Protein AF-A0A662DEI5-F1 (afdb_monomer_lite)

Radius of gyration: 28.73 Å; chains: 1; bounding box: 74×67×70 Å

pLDDT: mean 70.45, std 22.11, range [40.09, 97.81]

Sequence (200 aa):
MGDVCVSILKRTFDSSMEDMMVSKGFVMVAIVLVMAVIAAGCAASEERGGPGADGIPVVAGVCAEDTPDCEDTLVAGDGSVTDSDLPLAPADDGGDAPASSGFIVDGGLDISEAIAYEGTEVVAVRGFFVSEGTAARLCEALAESFPPQCGGVSVVVTNPEALSDVLLIEQGDTQWSEGYVTVLGTIVDGELTVASNVSG

Structure (mmCIF, N/CA/C/O backbone):
data_AF-A0A662DEI5-F1
#
_entry.id   AF-A0A662DEI5-F1
#
loop_
_atom_site.group_PDB
_atom_site.id
_atom_site.type_symbol
_atom_site.label_atom_id
_atom_site.label_alt_id
_atom_site.label_comp_id
_atom_site.label_asym_id
_atom_site.label_entity_id
_atom_site.label_seq_id
_atom_site.pdbx_PDB_ins_code
_atom_site.Cartn_x
_atom_site.Cartn_y
_atom_site.Cartn_z
_atom_site.occupancy
_atom_site.B_iso_or_equiv
_atom_site.auth_seq_id
_atom_site.auth_comp_id
_atom_site.auth_asym_id
_atom_site.auth_atom_id
_atom_site.pdbx_PDB_model_num
ATOM 1 N N . MET A 1 1 ? 37.934 -13.240 26.226 1.00 56.25 1 MET A N 1
ATOM 2 C CA . MET A 1 1 ? 36.553 -12.818 25.903 1.00 56.25 1 MET A CA 1
ATOM 3 C C . MET A 1 1 ? 36.123 -13.401 24.551 1.00 56.25 1 MET A C 1
ATOM 5 O O . MET A 1 1 ? 36.121 -12.675 23.572 1.00 56.25 1 MET A O 1
ATOM 9 N N . GLY A 1 2 ? 35.806 -14.699 24.471 1.00 51.38 2 GLY A N 1
ATOM 10 C CA . GLY A 1 2 ? 35.411 -15.351 23.203 1.00 51.38 2 GLY A CA 1
ATOM 11 C C . GLY A 1 2 ? 34.259 -16.358 23.316 1.00 51.38 2 GLY A C 1
ATOM 12 O O . GLY A 1 2 ? 33.589 -16.617 22.328 1.00 51.38 2 GLY A O 1
ATOM 13 N N . ASP A 1 3 ? 33.959 -16.858 24.518 1.00 48.75 3 ASP A N 1
ATOM 14 C CA . ASP A 1 3 ? 33.003 -17.964 24.703 1.00 48.75 3 ASP A CA 1
ATOM 15 C C . ASP A 1 3 ? 31.568 -17.556 25.075 1.00 48.75 3 ASP A C 1
ATOM 17 O O . ASP A 1 3 ? 30.667 -18.391 25.091 1.00 48.75 3 ASP A O 1
ATOM 21 N N . VAL A 1 4 ? 31.304 -16.275 25.350 1.00 51.84 4 VAL A N 1
ATOM 22 C CA . VAL A 1 4 ? 29.971 -15.842 25.816 1.00 51.84 4 VAL A CA 1
ATOM 23 C C . VAL A 1 4 ? 28.998 -15.578 24.652 1.00 51.84 4 VAL A C 1
ATOM 25 O O . VAL A 1 4 ? 27.801 -15.815 24.799 1.00 51.84 4 VAL A O 1
ATOM 28 N N . CYS A 1 5 ? 29.482 -15.192 23.462 1.00 47.22 5 CYS A N 1
ATOM 29 C CA . CYS A 1 5 ? 28.609 -14.904 22.309 1.00 47.22 5 CYS A CA 1
ATOM 30 C C . CYS A 1 5 ? 27.976 -16.152 21.670 1.00 47.22 5 CYS A C 1
ATOM 32 O O . CYS A 1 5 ? 26.866 -16.075 21.152 1.00 47.22 5 CYS A O 1
ATOM 34 N N . VAL A 1 6 ? 28.634 -17.315 21.720 1.00 48.66 6 VAL A N 1
ATOM 35 C CA . VAL A 1 6 ? 28.147 -18.526 21.028 1.00 48.66 6 VAL A CA 1
ATOM 36 C C . VAL A 1 6 ? 26.994 -19.205 21.784 1.00 48.66 6 VAL A C 1
ATOM 38 O O . VAL A 1 6 ? 26.128 -19.825 21.168 1.00 48.66 6 VAL A O 1
ATOM 41 N N . SER A 1 7 ? 26.916 -19.044 23.110 1.00 45.53 7 SER A N 1
ATOM 42 C CA . SER A 1 7 ? 25.862 -19.683 23.918 1.00 45.53 7 SER A CA 1
ATOM 43 C C . SER A 1 7 ? 24.502 -18.979 23.848 1.00 45.53 7 SER A C 1
ATOM 45 O O . SER A 1 7 ? 23.478 -19.637 24.024 1.00 45.53 7 SER A O 1
ATOM 47 N N . ILE A 1 8 ? 24.463 -17.671 23.572 1.00 48.66 8 ILE A N 1
ATOM 48 C CA . ILE A 1 8 ? 23.195 -16.929 23.451 1.00 48.66 8 ILE A CA 1
ATOM 49 C C . ILE A 1 8 ? 22.544 -17.212 22.092 1.00 48.66 8 ILE A C 1
ATOM 51 O O . ILE A 1 8 ? 21.349 -17.483 22.040 1.00 48.66 8 ILE A O 1
ATOM 55 N N . LEU A 1 9 ? 23.332 -17.278 21.013 1.00 47.72 9 LEU A N 1
ATOM 56 C CA . LEU A 1 9 ? 22.799 -17.525 19.669 1.00 47.72 9 LEU A CA 1
ATOM 57 C C . LEU A 1 9 ? 22.189 -18.931 19.509 1.00 47.72 9 LEU A C 1
ATOM 59 O O . LEU A 1 9 ? 21.245 -19.117 18.747 1.00 47.72 9 LEU A O 1
ATOM 63 N N . LYS A 1 10 ? 22.702 -19.927 20.245 1.00 44.47 10 LYS A N 1
ATOM 64 C CA . LYS A 1 10 ? 22.225 -21.315 20.145 1.00 44.47 10 LYS A CA 1
ATOM 65 C C . LYS A 1 10 ? 20.934 -21.578 20.929 1.00 44.47 10 LYS A C 1
ATOM 67 O O . LYS A 1 10 ? 20.189 -22.474 20.554 1.00 44.47 10 LYS A O 1
ATOM 72 N N . ARG A 1 11 ? 20.635 -20.794 21.975 1.00 47.41 11 ARG A N 1
ATOM 73 C CA . ARG A 1 11 ? 19.375 -20.931 22.734 1.00 47.41 11 ARG A CA 1
ATOM 74 C C . ARG A 1 11 ? 18.168 -20.335 22.014 1.00 47.41 11 ARG A C 1
ATOM 76 O O . ARG A 1 11 ? 17.069 -20.839 22.197 1.00 47.41 11 ARG A O 1
ATOM 83 N N . THR A 1 12 ? 18.356 -19.315 21.181 1.00 46.72 12 THR A N 1
ATOM 84 C CA . THR A 1 12 ? 17.237 -18.686 20.460 1.00 46.72 12 THR A CA 1
ATOM 85 C C . THR A 1 12 ? 16.747 -19.535 19.284 1.00 46.72 12 THR A C 1
ATOM 87 O O . THR A 1 12 ? 15.568 -19.495 18.955 1.00 46.72 12 THR A O 1
ATOM 90 N N . PHE A 1 13 ? 17.618 -20.345 18.672 1.00 49.72 13 PHE A N 1
ATOM 91 C CA . PHE A 1 13 ? 17.238 -21.149 17.504 1.00 49.72 13 PHE A CA 1
ATOM 92 C C . PHE A 1 13 ? 16.467 -22.431 17.858 1.00 49.72 13 PHE A C 1
A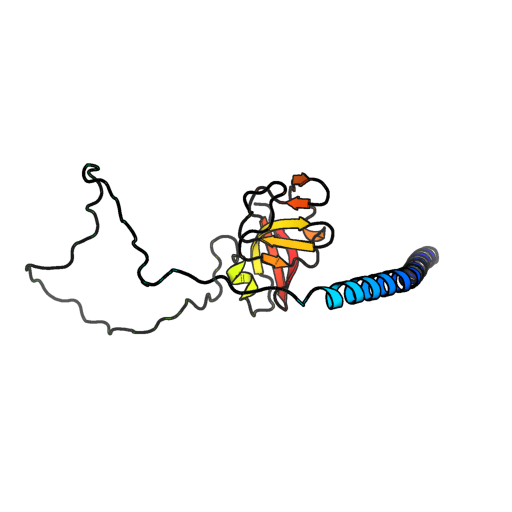TOM 94 O O . PHE A 1 13 ? 15.642 -22.881 17.071 1.00 49.72 13 PHE A O 1
ATOM 101 N N . ASP A 1 14 ? 16.698 -22.997 19.045 1.00 45.41 14 ASP A N 1
ATOM 102 C CA . ASP A 1 14 ? 16.047 -24.244 19.473 1.00 45.41 14 ASP A CA 1
ATOM 103 C C . ASP A 1 14 ? 14.596 -24.000 19.935 1.00 45.41 14 ASP A C 1
ATOM 105 O O . ASP A 1 14 ? 13.693 -24.762 19.608 1.00 45.41 14 ASP A O 1
ATOM 109 N N . SER A 1 15 ? 14.334 -22.855 20.580 1.00 48.59 15 SER A N 1
ATOM 110 C CA . SER A 1 15 ? 13.001 -22.533 21.112 1.00 48.59 15 SER A CA 1
ATOM 111 C C . SER A 1 15 ? 11.961 -22.179 20.035 1.00 48.59 15 SER A C 1
ATOM 113 O O . SER A 1 15 ? 10.771 -22.203 20.324 1.00 48.59 15 SER A O 1
ATOM 115 N N . SER A 1 16 ? 12.372 -21.851 18.802 1.00 49.44 16 SER A N 1
ATOM 116 C CA . SER A 1 16 ? 11.450 -21.423 17.732 1.00 49.44 16 SER A CA 1
ATOM 117 C C . SER A 1 16 ? 10.919 -22.572 16.865 1.00 49.44 16 SER A C 1
ATOM 119 O O . SER A 1 16 ? 10.006 -22.352 16.067 1.00 49.44 16 SER A O 1
ATOM 121 N N . MET A 1 17 ? 11.481 -23.782 16.972 1.00 47.84 17 MET A N 1
ATOM 122 C CA . MET A 1 17 ? 11.080 -24.908 16.119 1.00 47.84 17 MET A CA 1
ATOM 123 C C . MET A 1 17 ? 10.043 -25.825 16.791 1.00 47.84 17 MET A C 1
ATOM 125 O O . MET A 1 17 ? 9.247 -26.450 16.089 1.00 47.84 17 MET A O 1
ATOM 129 N N . GLU A 1 18 ? 9.981 -25.857 18.126 1.00 47.22 18 GLU A N 1
ATOM 130 C CA . GLU A 1 18 ? 9.032 -26.705 18.866 1.00 47.22 18 GLU A CA 1
ATOM 131 C C . GLU A 1 18 ? 7.590 -26.153 18.863 1.00 47.22 18 GLU A C 1
ATOM 133 O O . GLU A 1 18 ? 6.640 -26.928 18.731 1.00 47.22 18 GLU A O 1
ATOM 138 N N . ASP A 1 19 ? 7.394 -24.828 18.854 1.00 44.72 19 ASP A N 1
ATOM 139 C CA . ASP A 1 19 ? 6.055 -24.214 18.732 1.00 44.72 19 ASP A CA 1
ATOM 140 C C . ASP A 1 19 ? 5.425 -24.399 17.335 1.00 44.72 19 ASP A C 1
ATOM 142 O O . ASP A 1 19 ? 4.203 -24.372 17.157 1.00 44.72 19 ASP A O 1
ATOM 146 N N . MET A 1 20 ? 6.246 -24.680 16.319 1.00 45.44 20 MET A N 1
ATOM 147 C CA . MET A 1 20 ? 5.783 -24.819 14.937 1.00 45.44 20 MET A CA 1
ATOM 148 C C . MET A 1 20 ? 5.186 -26.204 14.624 1.00 45.44 20 MET A C 1
ATOM 150 O O . MET A 1 20 ? 4.563 -26.384 13.572 1.00 45.44 20 MET A O 1
ATOM 154 N N . MET A 1 21 ? 5.335 -27.185 15.523 1.00 49.00 21 MET A N 1
ATOM 155 C CA . MET A 1 21 ? 4.786 -28.538 15.339 1.00 49.00 21 MET A CA 1
ATOM 156 C C . MET A 1 21 ? 3.452 -28.773 16.060 1.00 49.00 21 MET A C 1
ATOM 158 O O . MET A 1 21 ? 2.673 -29.611 15.606 1.00 49.00 21 MET A O 1
ATOM 162 N N . VAL A 1 22 ? 3.124 -28.011 17.109 1.00 47.72 22 VAL A N 1
ATOM 163 C CA . VAL A 1 22 ? 1.838 -28.151 17.828 1.00 47.72 22 VAL A CA 1
ATOM 164 C C . VAL A 1 22 ? 0.692 -27.426 17.103 1.00 47.72 22 VAL A C 1
ATOM 166 O O . VAL A 1 22 ? -0.438 -27.915 17.089 1.00 47.72 22 VAL A O 1
ATOM 169 N N . SER A 1 23 ? 0.977 -26.319 16.409 1.00 44.66 23 SER A N 1
ATOM 170 C CA . SER A 1 23 ? -0.047 -25.500 15.731 1.00 44.66 23 SER A CA 1
ATOM 171 C C . SER A 1 23 ? -0.586 -26.118 14.423 1.00 44.66 23 SER A C 1
ATOM 173 O O . SER A 1 23 ? -1.772 -26.005 14.104 1.00 44.66 23 SER A O 1
ATOM 175 N N . LYS A 1 24 ? 0.239 -26.881 13.687 1.00 49.34 24 LYS A N 1
ATOM 176 C CA . LYS A 1 24 ? -0.159 -27.492 12.399 1.00 49.34 24 LYS A CA 1
ATOM 177 C C . LYS A 1 24 ? -1.235 -28.576 12.525 1.00 49.34 24 LYS A C 1
ATOM 179 O O . LYS A 1 24 ? -2.035 -28.735 11.606 1.00 49.34 24 LYS A O 1
ATOM 184 N N . GLY A 1 25 ? -1.297 -29.290 13.651 1.00 45.16 25 GLY A N 1
ATOM 185 C CA . GLY A 1 25 ? -2.316 -30.322 13.876 1.00 45.16 25 GLY A CA 1
ATOM 186 C C . GLY A 1 25 ? -3.717 -29.746 14.097 1.00 45.16 25 GLY A C 1
ATOM 187 O O . GLY A 1 25 ? -4.699 -30.304 13.614 1.00 45.16 25 GLY A O 1
ATOM 188 N N . PHE A 1 26 ? -3.815 -28.602 14.777 1.00 51.69 26 PHE A N 1
ATOM 189 C CA . PHE A 1 26 ? -5.102 -27.995 15.120 1.00 51.69 26 PHE A CA 1
ATOM 190 C C . PHE A 1 26 ? -5.704 -27.212 13.943 1.00 51.69 26 PHE A C 1
ATOM 192 O O . PHE A 1 26 ? -6.901 -27.318 13.672 1.00 51.69 26 PHE A O 1
ATOM 199 N N . VAL A 1 27 ? -4.861 -26.508 13.176 1.00 53.94 27 VAL A N 1
ATOM 200 C CA . VAL A 1 27 ? -5.281 -25.763 11.975 1.00 53.94 27 VAL A CA 1
ATOM 201 C C . VAL A 1 27 ? -5.796 -26.707 10.883 1.00 53.94 27 VAL A C 1
ATOM 203 O O . VAL A 1 27 ? -6.822 -26.431 10.262 1.00 53.94 27 VAL A O 1
ATOM 206 N N . MET A 1 28 ? -5.158 -27.867 10.684 1.00 54.62 28 MET A N 1
ATOM 207 C CA . MET A 1 28 ? -5.592 -28.813 9.650 1.00 54.62 28 MET A CA 1
ATOM 208 C C . MET A 1 28 ? -6.948 -29.465 9.980 1.00 54.62 28 MET A C 1
ATOM 210 O O . MET A 1 28 ? -7.761 -29.671 9.081 1.00 54.62 28 MET A O 1
ATOM 214 N N . VAL A 1 29 ? -7.238 -29.725 11.263 1.00 57.09 29 VAL A N 1
ATOM 215 C CA . VAL A 1 29 ? -8.539 -30.264 11.706 1.00 57.09 29 VAL A CA 1
ATOM 216 C C . VAL A 1 29 ? -9.661 -29.231 11.544 1.00 57.09 29 VAL A C 1
ATOM 218 O O . VAL A 1 29 ? -10.753 -29.585 11.097 1.00 57.09 29 VAL A O 1
ATOM 221 N N . ALA A 1 30 ? -9.395 -27.954 11.837 1.00 57.34 30 ALA A N 1
ATOM 222 C CA . ALA A 1 30 ? -10.373 -26.879 11.662 1.00 57.34 30 ALA A CA 1
ATOM 223 C C . ALA A 1 30 ? -10.736 -26.654 10.180 1.00 57.34 30 ALA A C 1
ATOM 225 O O . ALA A 1 30 ? -11.915 -26.529 9.849 1.00 57.34 30 ALA A O 1
ATOM 226 N N . ILE A 1 31 ? -9.750 -26.684 9.276 1.00 58.84 31 ILE A N 1
ATOM 227 C CA . ILE A 1 31 ? -9.972 -26.499 7.830 1.00 58.84 31 ILE A CA 1
ATOM 228 C C . ILE A 1 31 ? -10.829 -27.630 7.238 1.00 58.84 31 ILE A C 1
ATOM 230 O O . ILE A 1 31 ? -11.742 -27.366 6.452 1.00 58.84 31 ILE A O 1
ATOM 234 N N . VAL A 1 32 ? -10.593 -28.886 7.639 1.00 59.06 32 VAL A N 1
ATOM 235 C CA . VAL A 1 32 ? -11.396 -30.034 7.173 1.00 59.06 32 VAL A CA 1
ATOM 236 C C . VAL A 1 32 ? -12.849 -29.935 7.658 1.00 59.06 32 VAL A C 1
ATOM 238 O O . VAL A 1 32 ? -13.768 -30.257 6.905 1.00 59.06 32 VAL A O 1
ATOM 241 N N . LEU A 1 33 ? -13.078 -29.433 8.877 1.00 56.97 33 LEU A N 1
ATOM 242 C CA . LEU A 1 33 ? -14.426 -29.207 9.410 1.00 56.97 33 LEU A CA 1
ATOM 243 C C . LEU A 1 33 ? -15.176 -28.090 8.671 1.00 56.97 33 LEU A C 1
ATOM 245 O O . LEU A 1 33 ? -16.354 -28.261 8.368 1.00 56.97 33 LEU A O 1
ATOM 249 N N . VAL A 1 34 ? -14.508 -26.986 8.325 1.00 56.69 34 VAL A N 1
ATOM 250 C CA . VAL A 1 34 ? -15.126 -25.881 7.567 1.00 56.69 34 VAL A CA 1
ATOM 251 C C . VAL A 1 34 ? -15.499 -26.321 6.147 1.00 56.69 34 VAL A C 1
ATOM 253 O O . VAL A 1 34 ? -16.614 -26.060 5.696 1.00 56.69 34 VAL A O 1
ATOM 256 N N . MET A 1 35 ? -14.625 -27.063 5.460 1.00 57.16 35 MET A N 1
ATOM 257 C CA . MET A 1 35 ? -14.910 -27.572 4.110 1.00 57.16 35 MET A CA 1
ATOM 258 C C . MET A 1 35 ? -16.084 -28.566 4.077 1.00 57.16 35 MET A C 1
ATOM 260 O O . MET A 1 35 ? -16.864 -28.559 3.125 1.00 57.16 35 MET A O 1
ATOM 264 N N . ALA A 1 36 ? -16.270 -29.379 5.123 1.00 56.25 36 ALA A N 1
ATOM 265 C CA . ALA A 1 36 ? -17.407 -30.298 5.213 1.00 56.25 36 ALA A CA 1
ATOM 266 C C . ALA A 1 36 ? -18.763 -29.579 5.380 1.00 56.25 36 ALA A C 1
ATOM 268 O O . ALA A 1 36 ? -19.789 -30.112 4.962 1.00 56.25 36 ALA A O 1
ATOM 269 N N . VAL A 1 37 ? -18.781 -28.366 5.947 1.00 56.19 37 VAL A N 1
ATOM 270 C CA . VAL A 1 37 ? -20.011 -27.570 6.129 1.00 56.19 37 VAL A CA 1
ATOM 271 C C . VAL A 1 37 ? -20.450 -26.891 4.824 1.00 56.19 37 VAL A C 1
ATOM 273 O O . VAL A 1 37 ? -21.647 -26.783 4.565 1.00 56.19 37 VAL A O 1
ATOM 276 N N . ILE A 1 38 ? -19.512 -26.493 3.960 1.00 55.88 38 ILE A N 1
ATOM 277 C CA . ILE A 1 38 ? -19.820 -25.752 2.721 1.00 55.88 38 ILE A CA 1
ATOM 278 C C . ILE A 1 38 ? -20.490 -26.651 1.664 1.00 55.88 38 ILE A C 1
ATOM 280 O O . ILE A 1 38 ? -21.373 -26.202 0.934 1.00 55.88 38 ILE A O 1
ATOM 284 N N . ALA A 1 39 ? -20.159 -27.945 1.617 1.00 50.94 39 ALA A N 1
ATOM 285 C CA . ALA A 1 39 ? -20.719 -28.870 0.624 1.00 50.94 39 ALA A CA 1
ATOM 286 C C . ALA A 1 39 ? -22.217 -29.201 0.822 1.00 50.94 39 ALA A C 1
ATOM 288 O O . ALA A 1 39 ? -22.834 -29.777 -0.073 1.00 50.94 39 ALA A O 1
ATOM 289 N N . ALA A 1 40 ? -22.822 -28.830 1.956 1.00 51.78 40 ALA A N 1
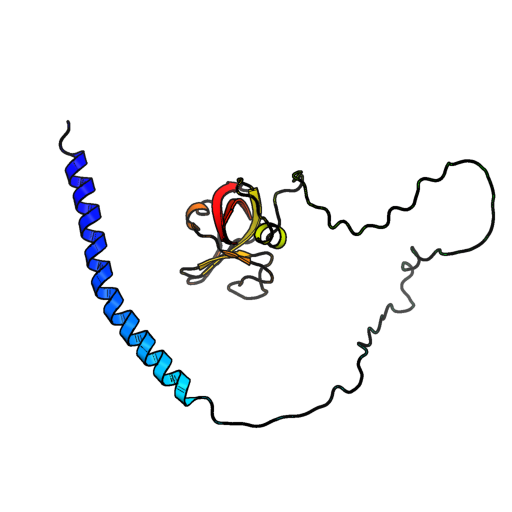ATOM 290 C CA . ALA A 1 40 ? -24.243 -29.065 2.235 1.00 51.78 40 ALA A CA 1
ATOM 291 C C . ALA A 1 40 ? -25.168 -27.891 1.835 1.00 51.78 40 ALA A C 1
ATOM 293 O O . ALA A 1 40 ? -26.384 -28.010 1.973 1.00 51.78 40 ALA A O 1
ATOM 294 N N . GLY A 1 41 ? -24.621 -26.763 1.357 1.00 47.88 41 GLY A N 1
ATOM 295 C CA . GLY A 1 41 ? -25.369 -25.508 1.185 1.00 47.88 41 GLY A CA 1
ATOM 296 C C . GLY A 1 41 ? -25.957 -25.216 -0.202 1.00 47.88 41 GLY A C 1
ATOM 297 O O . GLY A 1 41 ? -26.776 -24.310 -0.319 1.00 47.88 41 GLY A O 1
ATOM 298 N N . CYS A 1 42 ? -25.590 -25.950 -1.257 1.00 49.50 42 CYS A N 1
ATOM 299 C CA . CYS A 1 42 ? -26.008 -25.622 -2.629 1.00 49.50 42 CYS A CA 1
ATOM 300 C C . CYS A 1 42 ? -27.090 -26.574 -3.160 1.00 49.50 42 CYS A C 1
ATOM 302 O O . CYS A 1 42 ? -26.824 -27.399 -4.031 1.00 49.50 42 CYS A O 1
ATOM 304 N N . ALA A 1 43 ? -28.316 -26.455 -2.648 1.00 49.78 43 ALA A N 1
ATOM 305 C CA . ALA A 1 43 ? -29.513 -27.014 -3.285 1.00 49.78 43 ALA A CA 1
ATOM 306 C C . ALA A 1 43 ? -30.790 -26.256 -2.860 1.00 49.78 43 ALA A C 1
ATOM 308 O O . ALA A 1 43 ? -31.565 -26.777 -2.065 1.00 49.78 43 ALA A O 1
ATOM 309 N N . ALA A 1 44 ? -30.961 -25.019 -3.351 1.00 42.72 44 ALA A N 1
ATOM 310 C CA . ALA A 1 44 ? -32.196 -24.197 -3.444 1.00 42.72 44 ALA A CA 1
ATOM 311 C C . ALA A 1 44 ? -31.757 -22.717 -3.567 1.00 42.72 44 ALA A C 1
ATOM 313 O O . ALA A 1 44 ? -30.824 -22.326 -2.880 1.00 42.72 44 ALA A O 1
ATOM 314 N N . SER A 1 45 ? -32.311 -21.805 -4.364 1.00 40.09 45 SER A N 1
ATOM 315 C CA . SER A 1 45 ? -33.566 -21.761 -5.110 1.00 40.09 45 SER A CA 1
ATOM 316 C C . SER A 1 45 ? -33.507 -20.668 -6.186 1.00 40.09 45 SER A C 1
ATOM 318 O O . SER A 1 45 ? -32.784 -19.682 -6.054 1.00 40.09 45 SER A O 1
ATOM 320 N N . GLU A 1 46 ? -34.329 -20.905 -7.205 1.00 50.28 46 GLU A N 1
ATOM 321 C CA . GLU A 1 46 ? -35.005 -20.032 -8.174 1.00 50.28 46 GLU A CA 1
ATOM 322 C C . GLU A 1 46 ? -34.622 -18.546 -8.369 1.00 50.28 46 GLU A C 1
ATOM 324 O O . GLU A 1 46 ? -34.764 -17.687 -7.502 1.00 50.28 46 GLU A O 1
ATOM 329 N N . GLU A 1 47 ? -34.304 -18.259 -9.636 1.00 49.62 47 GLU A N 1
ATOM 330 C CA . GLU A 1 47 ? -34.941 -17.276 -10.530 1.00 49.62 47 GLU A CA 1
ATOM 331 C C . GLU A 1 47 ? -35.773 -16.127 -9.920 1.00 49.62 47 GLU A C 1
ATOM 333 O O . GLU A 1 47 ? -36.889 -16.310 -9.427 1.00 49.62 47 GLU A O 1
ATOM 338 N N . ARG A 1 48 ? -35.323 -14.886 -10.158 1.00 42.69 48 ARG A N 1
ATOM 339 C CA . ARG A 1 48 ? -36.210 -13.716 -10.200 1.00 42.69 48 ARG A CA 1
ATOM 340 C C . ARG A 1 48 ? -35.841 -12.809 -11.370 1.00 42.69 48 ARG A C 1
ATOM 342 O O . ARG A 1 48 ? -34.773 -12.207 -11.397 1.00 42.69 48 ARG A O 1
ATOM 349 N N . GLY A 1 49 ? -36.740 -12.754 -12.348 1.00 44.50 49 GLY A N 1
ATOM 350 C CA . GLY A 1 49 ? -36.622 -11.914 -13.531 1.00 44.50 49 GLY A CA 1
ATOM 351 C C . GLY A 1 49 ? -37.114 -10.474 -13.332 1.00 44.50 49 GLY A C 1
ATOM 352 O O . GLY A 1 49 ? -38.131 -10.248 -12.680 1.00 44.50 49 GLY A O 1
ATOM 353 N N . GLY A 1 50 ? -36.402 -9.562 -14.008 1.00 42.16 50 GLY A N 1
ATOM 354 C CA . GLY A 1 50 ? -36.883 -8.355 -14.709 1.00 42.16 50 GLY A CA 1
ATOM 355 C C . GLY A 1 50 ? -37.122 -7.066 -13.899 1.00 42.16 50 GLY A C 1
ATOM 356 O O . GLY A 1 50 ? -37.308 -7.146 -12.687 1.00 42.16 50 GLY A O 1
ATOM 357 N N . PRO A 1 51 ? -37.215 -5.875 -14.548 1.00 47.41 51 PRO A N 1
ATOM 358 C CA . PRO A 1 51 ? -36.955 -5.527 -15.956 1.00 47.41 51 PRO A CA 1
ATOM 359 C C . PRO A 1 51 ? -35.874 -4.425 -16.132 1.00 47.41 51 PRO A C 1
ATOM 361 O O . PRO A 1 51 ? -35.715 -3.546 -15.293 1.00 47.41 51 PRO A O 1
ATOM 364 N N . GLY A 1 52 ? -35.168 -4.433 -17.264 1.00 46.00 52 GLY A N 1
ATOM 365 C CA . GLY A 1 52 ? -34.200 -3.395 -17.657 1.00 46.00 52 GLY A CA 1
ATOM 366 C C . GLY A 1 52 ? -34.007 -3.399 -19.169 1.00 46.00 52 GLY A C 1
ATOM 367 O O . GLY A 1 52 ? -32.924 -3.678 -19.664 1.00 46.00 52 GLY A O 1
ATOM 368 N N . ALA A 1 53 ? -35.134 -3.235 -19.860 1.00 50.88 53 ALA A N 1
ATOM 369 C CA . ALA A 1 53 ? -35.350 -3.304 -21.302 1.00 50.88 53 ALA A CA 1
ATOM 370 C C . ALA A 1 53 ? -34.595 -2.310 -22.189 1.00 50.88 53 ALA A C 1
ATOM 372 O O . ALA A 1 53 ? -34.602 -2.523 -23.389 1.00 50.88 53 ALA A O 1
ATOM 373 N N . ASP A 1 54 ? -34.018 -1.213 -21.687 1.00 53.88 54 ASP A N 1
ATOM 374 C CA . ASP A 1 54 ? -33.715 -0.072 -22.563 1.00 53.88 54 ASP A CA 1
ATOM 375 C C . ASP A 1 54 ? -32.325 0.505 -22.234 1.00 53.88 54 ASP A C 1
ATOM 377 O O . ASP A 1 54 ? -32.139 1.244 -21.270 1.00 53.88 54 ASP A O 1
ATOM 381 N N . GLY A 1 55 ? -31.318 0.124 -23.023 1.00 54.72 55 GLY A N 1
ATOM 382 C CA . GLY A 1 55 ? -29.913 0.497 -22.842 1.00 54.72 55 GLY A CA 1
ATOM 383 C C . GLY A 1 55 ? -29.582 1.956 -23.170 1.00 54.72 55 GLY A C 1
ATOM 384 O O . GLY A 1 55 ? -28.878 2.208 -24.143 1.00 54.72 55 GLY A O 1
ATOM 385 N N . ILE A 1 56 ? -30.026 2.906 -22.344 1.00 49.19 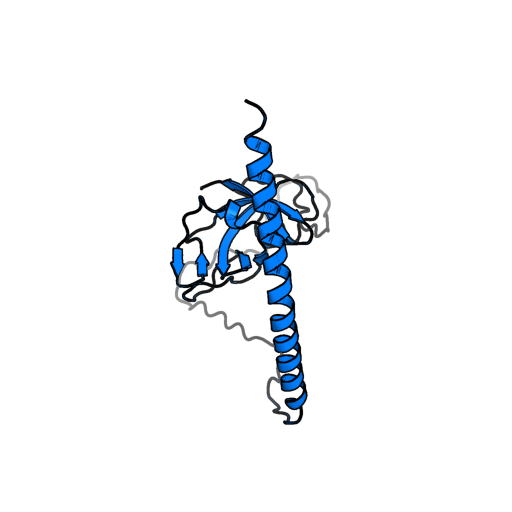56 ILE A N 1
ATOM 386 C CA . ILE A 1 56 ? -29.516 4.286 -22.317 1.00 49.19 56 ILE A CA 1
ATOM 387 C C . ILE A 1 56 ? -29.504 4.772 -20.855 1.00 49.19 56 ILE A C 1
ATOM 389 O O . ILE A 1 56 ? -30.578 4.932 -20.271 1.00 49.19 56 ILE A O 1
ATOM 393 N N . PRO A 1 57 ? -28.346 5.063 -20.234 1.00 50.75 57 PRO A N 1
ATOM 394 C CA . PRO A 1 57 ? -28.344 5.901 -19.044 1.00 50.75 57 PRO A CA 1
ATOM 395 C C . PRO A 1 57 ? -28.789 7.315 -19.444 1.00 50.75 57 PRO A C 1
ATOM 397 O O . PRO A 1 57 ? -28.118 8.003 -20.212 1.00 50.75 57 PRO A O 1
ATOM 400 N N . VAL A 1 58 ? -29.938 7.754 -18.928 1.00 49.25 58 VAL A N 1
ATOM 401 C CA . VAL A 1 58 ? -30.367 9.155 -18.999 1.00 49.25 58 VAL A CA 1
ATOM 402 C C . VAL A 1 58 ? -29.473 9.952 -18.052 1.00 49.25 58 VAL A C 1
ATOM 404 O O . VAL A 1 58 ? -29.765 10.092 -16.866 1.00 49.25 58 VAL A O 1
ATOM 407 N N . VAL A 1 59 ? -28.363 10.471 -18.572 1.00 51.75 59 VAL A N 1
ATOM 408 C CA . VAL A 1 59 ? -27.666 11.604 -17.958 1.00 51.75 59 VAL A CA 1
ATOM 409 C C . VAL A 1 59 ? -28.546 12.827 -18.188 1.00 51.75 59 VAL A C 1
ATOM 411 O O . VAL A 1 59 ? -28.469 13.501 -19.212 1.00 51.75 59 VAL A O 1
ATOM 414 N N . ALA A 1 60 ? -29.444 13.083 -17.239 1.00 46.88 60 ALA A N 1
ATOM 415 C CA . ALA A 1 60 ? -30.058 14.389 -17.096 1.00 46.88 60 ALA A CA 1
ATOM 416 C C . ALA A 1 60 ? -28.960 15.353 -16.628 1.00 46.88 60 ALA A C 1
ATOM 418 O O . ALA A 1 60 ? -28.704 15.502 -15.435 1.00 46.88 60 ALA A O 1
ATOM 419 N N . GLY A 1 61 ? -28.273 15.962 -17.595 1.00 51.12 61 GLY A N 1
ATOM 420 C CA . GLY A 1 61 ? -27.556 17.207 -17.385 1.00 51.12 61 GLY A CA 1
ATOM 421 C C . GLY A 1 61 ? -28.578 18.274 -17.018 1.00 51.12 61 GLY A C 1
ATOM 422 O O . GLY A 1 61 ? -29.385 18.678 -17.852 1.00 51.12 61 GLY A O 1
ATOM 423 N N . VAL A 1 62 ? -28.570 18.679 -15.751 1.00 46.12 62 VAL A N 1
ATOM 424 C CA . VAL A 1 62 ? -29.381 19.779 -15.231 1.00 46.12 62 VAL A CA 1
ATOM 425 C C . VAL A 1 62 ? -28.418 20.850 -14.733 1.00 46.12 62 VAL A C 1
ATOM 427 O O . VAL A 1 62 ? -28.146 20.960 -13.542 1.00 46.12 62 VAL A O 1
ATOM 430 N N . CYS A 1 63 ? -27.869 21.627 -15.663 1.00 50.28 63 CYS A N 1
ATOM 431 C CA . CYS A 1 63 ? -27.481 22.994 -15.340 1.00 50.28 63 CYS A CA 1
ATOM 432 C C . CYS A 1 63 ? -28.764 23.822 -15.443 1.00 50.28 63 CYS A C 1
ATOM 434 O O . CYS A 1 63 ? -29.393 23.862 -16.498 1.00 50.28 63 CYS A O 1
ATOM 436 N N . ALA A 1 64 ? -29.198 24.394 -14.322 1.00 50.44 64 ALA A N 1
ATOM 437 C CA . ALA A 1 64 ? -30.348 25.284 -14.278 1.00 50.44 64 ALA A CA 1
ATOM 438 C C . ALA A 1 64 ? -30.032 26.593 -15.023 1.00 50.44 64 ALA A C 1
ATOM 440 O O . ALA A 1 64 ? -28.930 27.125 -14.917 1.00 50.44 64 ALA A O 1
ATOM 441 N N . GLU A 1 65 ? -31.015 27.111 -15.753 1.00 53.19 65 GLU A N 1
ATOM 442 C CA . GLU A 1 65 ? -30.898 28.169 -16.771 1.00 53.19 65 GLU A CA 1
ATOM 443 C C . GLU A 1 65 ? -30.601 29.595 -16.230 1.00 53.19 65 GLU A C 1
ATOM 445 O O . GLU A 1 65 ? -30.677 30.557 -16.986 1.00 53.19 65 GLU A O 1
ATOM 450 N N . ASP A 1 66 ? -30.222 29.756 -14.953 1.00 52.00 66 ASP A N 1
ATOM 451 C CA . ASP A 1 66 ? -30.057 31.067 -14.284 1.00 52.00 66 ASP A CA 1
ATOM 452 C C . ASP A 1 66 ? -28.693 31.275 -13.578 1.00 52.00 66 ASP A C 1
ATOM 454 O O . ASP A 1 66 ? -28.550 32.152 -12.723 1.00 52.00 66 ASP A O 1
ATOM 458 N N . THR A 1 67 ? -27.651 30.513 -13.928 1.00 44.66 67 THR A N 1
ATOM 459 C CA . THR A 1 67 ? -26.268 30.815 -13.499 1.00 44.66 67 THR A CA 1
ATOM 460 C C . THR A 1 67 ? -25.443 31.383 -14.658 1.00 44.66 67 THR A C 1
ATOM 462 O O . THR A 1 67 ? -25.073 30.628 -15.557 1.00 44.66 67 THR A O 1
ATOM 465 N N . PRO A 1 68 ? -25.127 32.691 -14.664 1.00 53.41 68 PRO A N 1
ATOM 466 C CA . PRO A 1 68 ? -24.269 33.297 -15.674 1.00 53.41 68 PRO A CA 1
ATOM 467 C C . PRO A 1 68 ? -22.801 32.998 -15.353 1.00 53.41 68 PRO A C 1
ATOM 469 O O . PRO A 1 68 ? -22.182 33.787 -14.660 1.00 53.41 68 PRO A O 1
ATOM 472 N N . ASP A 1 69 ? -22.294 31.840 -15.792 1.00 56.06 69 ASP A N 1
ATOM 473 C CA . ASP A 1 69 ? -20.855 31.529 -15.976 1.00 56.06 69 ASP A CA 1
ATOM 474 C C . ASP A 1 69 ? -20.666 30.098 -16.541 1.00 56.06 69 ASP A C 1
ATOM 476 O O . ASP A 1 69 ? -19.858 29.302 -16.066 1.00 56.06 69 ASP A O 1
ATOM 480 N N . CYS A 1 70 ? -21.455 29.713 -17.549 1.00 60.03 70 CYS A N 1
ATOM 481 C CA . CYS A 1 70 ? -21.302 28.417 -18.231 1.00 60.03 70 CYS A CA 1
ATOM 482 C C . CYS A 1 70 ? -21.242 28.524 -19.762 1.00 60.03 70 CYS A C 1
ATOM 484 O O . CYS A 1 70 ? -21.526 27.561 -20.469 1.00 60.03 70 CYS A O 1
ATOM 486 N N . GLU A 1 71 ? -20.801 29.676 -20.267 1.00 52.28 71 GLU A N 1
ATOM 487 C CA . GLU A 1 71 ? -20.295 29.817 -21.634 1.00 52.28 71 GLU A CA 1
ATOM 488 C C . GLU A 1 71 ? -18.827 30.238 -21.597 1.00 52.28 71 GLU A C 1
ATOM 490 O O . GLU A 1 71 ? -18.491 31.396 -21.816 1.00 52.28 71 GLU A O 1
ATOM 495 N N . ASP A 1 72 ? -17.939 29.282 -21.336 1.00 51.50 72 ASP A N 1
ATOM 496 C CA . ASP A 1 72 ? -16.569 29.409 -21.824 1.00 51.50 72 ASP A CA 1
ATOM 497 C C . ASP A 1 72 ? -16.014 28.025 -22.144 1.00 51.50 72 ASP A C 1
ATOM 499 O O . ASP A 1 72 ? -15.288 27.428 -21.355 1.00 51.50 72 ASP A O 1
ATOM 503 N N . THR A 1 73 ? -16.500 27.442 -23.247 1.00 49.12 73 THR A N 1
ATOM 504 C CA . THR A 1 73 ? -15.753 26.555 -24.169 1.00 49.12 73 THR A CA 1
ATOM 505 C C . THR A 1 73 ? -16.695 25.842 -25.142 1.00 49.12 73 THR A C 1
ATOM 507 O O . THR A 1 73 ? -16.784 24.622 -25.163 1.00 49.12 73 THR A O 1
ATOM 510 N N . LEU A 1 74 ? -17.368 26.592 -26.018 1.00 48.31 74 LEU A N 1
ATOM 511 C CA . LEU A 1 74 ? -17.814 26.056 -27.309 1.00 48.31 74 LEU A CA 1
ATOM 512 C C . LEU A 1 74 ? -17.661 27.130 -28.389 1.00 48.31 74 LEU A C 1
ATOM 514 O O . LEU A 1 74 ? -18.603 27.838 -28.725 1.00 48.31 74 LEU A O 1
ATOM 518 N N . VAL A 1 75 ? -16.466 27.223 -28.976 1.00 42.44 75 VAL A N 1
ATOM 519 C CA . VAL A 1 75 ? -16.305 27.824 -30.305 1.00 42.44 75 VAL A CA 1
ATOM 520 C C . VAL A 1 75 ? -15.741 26.764 -31.238 1.00 42.44 75 VAL A C 1
ATOM 522 O O . VAL A 1 75 ? -14.545 26.482 -31.245 1.00 42.44 75 VAL A O 1
ATOM 525 N N . ALA A 1 76 ? -16.631 26.196 -32.047 1.00 45.88 76 ALA A N 1
ATOM 526 C CA . ALA A 1 76 ? -16.292 25.525 -33.291 1.00 45.88 76 ALA A CA 1
ATOM 527 C C . ALA A 1 76 ? -17.075 26.191 -34.441 1.00 45.88 76 ALA A C 1
ATOM 529 O O . ALA A 1 76 ? -18.272 25.958 -34.570 1.00 45.88 76 ALA A O 1
ATOM 530 N N . GLY A 1 77 ? -16.362 26.977 -35.269 1.00 42.25 77 GLY A N 1
ATOM 531 C CA . GLY A 1 77 ? -16.744 27.476 -36.612 1.00 42.25 77 GLY A CA 1
ATOM 532 C C . GLY A 1 77 ? -17.766 28.627 -36.646 1.00 42.25 77 GLY A C 1
ATOM 533 O O . GLY A 1 77 ? -18.691 28.633 -35.855 1.00 42.25 77 GLY A O 1
ATOM 534 N N . ASP A 1 78 ? -17.711 29.637 -37.520 1.00 44.44 78 ASP A N 1
ATOM 535 C CA . ASP A 1 78 ? -16.963 29.895 -38.753 1.00 44.44 78 ASP A CA 1
ATOM 536 C C . ASP A 1 78 ? -16.795 31.422 -38.982 1.00 44.44 78 ASP A C 1
ATOM 538 O O . ASP A 1 78 ? -17.530 32.230 -38.424 1.00 44.44 78 ASP A O 1
ATOM 542 N N . GLY A 1 79 ? -15.836 31.834 -39.827 1.00 42.22 79 GLY A N 1
ATOM 543 C CA . GLY A 1 79 ? -15.860 33.179 -40.429 1.00 42.22 79 GLY A CA 1
ATOM 544 C C . GLY A 1 79 ? -14.580 34.023 -40.380 1.00 42.22 79 GLY A C 1
ATOM 545 O O . GLY A 1 79 ? -14.526 35.037 -39.702 1.00 42.22 79 GLY A O 1
ATOM 546 N N . SER A 1 80 ? -13.614 33.674 -41.236 1.00 47.59 80 SER A N 1
ATOM 547 C CA . SER A 1 80 ? -12.845 34.616 -42.073 1.00 47.59 80 SER A CA 1
ATOM 548 C C . SER A 1 80 ? -12.079 35.782 -41.415 1.00 47.59 80 SER A C 1
ATOM 550 O O . SER A 1 80 ? -12.591 36.895 -41.330 1.00 47.59 80 SER A O 1
ATOM 552 N N . VAL A 1 81 ? -10.765 35.599 -41.233 1.00 49.03 81 VAL A N 1
ATOM 553 C CA . VAL A 1 81 ? -9.743 36.529 -41.762 1.00 49.03 81 VAL A CA 1
ATOM 554 C C . VAL A 1 81 ? -8.423 35.789 -41.993 1.00 49.03 81 VAL A C 1
ATOM 556 O O . VAL A 1 81 ? -7.898 35.107 -41.121 1.00 49.03 81 VAL A O 1
ATOM 559 N N . THR A 1 82 ? -7.925 35.915 -43.216 1.00 45.75 82 THR A N 1
ATOM 560 C CA . THR A 1 82 ? -6.634 35.456 -43.731 1.00 45.75 82 THR A CA 1
ATOM 561 C C . THR A 1 82 ? -5.481 36.294 -43.178 1.00 45.75 82 THR A C 1
ATOM 563 O O . THR A 1 82 ? -5.573 37.514 -43.284 1.00 45.75 82 THR A O 1
ATOM 566 N N . ASP A 1 83 ? -4.385 35.670 -42.728 1.00 45.03 83 ASP A N 1
ATOM 567 C CA . ASP A 1 83 ? -3.030 36.024 -43.193 1.00 45.03 83 ASP A CA 1
ATOM 568 C C . ASP A 1 83 ? -1.983 34.940 -42.831 1.00 45.03 83 ASP A C 1
ATOM 570 O O . ASP A 1 83 ? -1.650 34.732 -41.671 1.00 45.03 83 ASP A O 1
ATOM 574 N N . SER A 1 84 ? -1.551 34.225 -43.873 1.00 54.56 84 SER A N 1
ATOM 575 C CA . SER A 1 84 ? -0.164 33.906 -44.254 1.00 54.56 84 SER A CA 1
ATOM 576 C C . SER A 1 84 ? 0.830 33.252 -43.262 1.00 54.56 84 SER A C 1
ATOM 578 O O . SER A 1 84 ? 1.271 33.840 -42.282 1.00 54.56 84 SER A O 1
ATOM 580 N N . ASP A 1 85 ? 1.300 32.067 -43.687 1.00 54.00 85 ASP A N 1
ATOM 581 C CA . ASP A 1 85 ? 2.625 31.465 -43.439 1.00 54.00 85 ASP A CA 1
ATOM 582 C C . ASP A 1 85 ? 2.953 30.856 -42.062 1.00 54.00 85 ASP A C 1
ATOM 584 O O . ASP A 1 85 ? 3.754 31.393 -41.301 1.00 54.00 85 ASP A O 1
ATOM 588 N N . LEU A 1 86 ? 2.499 29.615 -41.827 1.00 56.44 86 LEU A N 1
ATOM 589 C CA . LEU A 1 86 ? 3.242 28.649 -41.003 1.00 56.44 86 LEU A CA 1
ATOM 590 C C . LEU A 1 86 ? 3.223 27.245 -41.652 1.00 56.44 86 LEU A C 1
ATOM 592 O O . LEU A 1 86 ? 2.155 26.770 -42.042 1.00 56.44 86 LEU A O 1
ATOM 596 N N . PRO A 1 87 ? 4.383 26.577 -41.817 1.00 53.03 87 PRO A N 1
ATOM 597 C CA . PRO A 1 87 ? 4.479 25.299 -42.518 1.00 53.03 87 PRO A CA 1
ATOM 598 C C . PRO A 1 87 ? 3.870 24.144 -41.711 1.00 53.03 87 PRO A C 1
ATOM 600 O O . PRO A 1 87 ? 4.090 24.017 -40.509 1.00 53.03 87 PRO A O 1
ATOM 603 N N . LEU A 1 88 ? 3.132 23.284 -42.422 1.00 52.16 88 LEU A N 1
ATOM 604 C CA . LEU A 1 88 ? 2.496 22.068 -41.917 1.00 52.16 88 LEU A CA 1
ATOM 605 C C . LEU A 1 88 ? 3.519 21.099 -41.299 1.00 52.16 88 LEU A C 1
ATOM 607 O O . LEU A 1 88 ? 4.421 20.628 -41.994 1.00 52.16 88 LEU A O 1
ATOM 611 N N . ALA A 1 89 ? 3.315 20.734 -40.034 1.00 59.19 89 ALA A N 1
ATOM 612 C CA . ALA A 1 89 ? 3.822 19.481 -39.478 1.00 59.19 89 ALA A CA 1
ATOM 613 C C . ALA A 1 89 ? 2.769 18.369 -39.687 1.00 59.19 89 ALA A C 1
ATOM 615 O O . ALA A 1 89 ? 1.570 18.665 -39.654 1.00 59.19 89 ALA A O 1
ATOM 616 N N . PRO A 1 90 ? 3.184 17.118 -39.960 1.00 57.66 90 PRO A N 1
ATOM 617 C CA . PRO A 1 90 ? 2.270 16.016 -40.248 1.00 57.66 90 PRO A CA 1
ATOM 618 C C . PRO A 1 90 ? 1.482 15.580 -39.006 1.00 57.66 90 PRO A C 1
ATOM 620 O O . PRO A 1 90 ? 1.956 15.699 -37.880 1.00 57.66 90 PRO A O 1
ATOM 623 N N . ALA A 1 91 ? 0.277 15.064 -39.251 1.00 60.50 91 ALA A N 1
ATOM 624 C CA . ALA A 1 91 ? -0.535 14.362 -38.269 1.00 60.50 91 ALA A CA 1
ATOM 625 C C . ALA A 1 91 ? 0.201 13.105 -37.783 1.00 60.50 91 ALA A C 1
ATOM 627 O O . ALA A 1 91 ? 0.583 12.277 -38.611 1.00 60.50 91 ALA A O 1
ATOM 628 N N . ASP A 1 92 ? 0.363 12.975 -36.467 1.00 50.22 92 ASP A N 1
ATOM 629 C CA . ASP A 1 92 ? 0.751 11.724 -35.823 1.00 50.22 92 ASP A CA 1
ATOM 630 C C . ASP A 1 92 ? -0.466 11.186 -35.061 1.00 50.22 92 ASP A C 1
ATOM 632 O O . ASP A 1 92 ? -1.066 11.866 -34.225 1.00 50.22 92 ASP A O 1
ATOM 636 N N . ASP A 1 93 ? -0.874 9.998 -35.489 1.00 57.94 93 ASP A N 1
ATOM 637 C CA . ASP A 1 93 ? -2.024 9.210 -35.077 1.00 57.94 93 ASP A CA 1
ATOM 638 C C . ASP A 1 93 ? -1.427 8.035 -34.295 1.00 57.94 93 ASP A C 1
ATOM 640 O O . ASP A 1 93 ? -0.812 7.141 -34.878 1.00 57.94 93 ASP A O 1
ATOM 644 N N . GLY A 1 94 ? -1.511 8.084 -32.967 1.00 47.19 94 GLY A N 1
ATOM 645 C CA . GLY A 1 94 ? -0.855 7.110 -32.104 1.00 47.19 94 GLY A CA 1
ATOM 646 C C . GLY A 1 94 ? -1.210 7.348 -30.648 1.00 47.19 94 GLY A C 1
ATOM 647 O O . GLY A 1 94 ? -0.671 8.235 -29.996 1.00 47.19 94 GLY A O 1
ATOM 648 N N . GLY A 1 95 ? -2.157 6.561 -30.141 1.00 52.47 95 GLY A N 1
ATOM 649 C CA . GLY A 1 95 ? -2.409 6.437 -28.713 1.00 52.47 95 GLY A CA 1
ATOM 650 C C . GLY A 1 95 ? -1.219 5.776 -28.033 1.00 52.47 95 GLY A C 1
ATOM 651 O O . GLY A 1 95 ? -1.251 4.581 -27.757 1.00 52.47 95 GLY A O 1
ATOM 652 N N . ASP A 1 96 ? -0.183 6.555 -27.759 1.00 44.12 96 ASP A N 1
ATOM 653 C CA . ASP A 1 96 ? 0.813 6.214 -26.763 1.00 44.12 96 ASP A CA 1
ATOM 654 C C . ASP A 1 96 ? 0.222 6.594 -25.406 1.00 44.12 96 ASP A C 1
ATOM 656 O O . ASP A 1 96 ? 0.210 7.759 -25.000 1.00 44.12 96 ASP A O 1
ATOM 660 N N . ALA A 1 97 ? -0.287 5.591 -24.681 1.00 58.44 97 ALA A N 1
ATOM 661 C CA . ALA A 1 97 ? -0.229 5.664 -23.228 1.00 58.44 97 ALA A CA 1
ATOM 662 C C . ALA A 1 97 ? 1.204 6.095 -22.892 1.00 58.44 97 ALA A C 1
ATOM 664 O O . ALA A 1 97 ? 2.124 5.472 -23.433 1.00 58.44 97 ALA A O 1
ATOM 665 N N . PRO A 1 98 ? 1.428 7.159 -22.100 1.00 48.94 98 PRO A N 1
ATOM 666 C CA . PRO A 1 98 ? 2.784 7.550 -21.781 1.00 48.94 98 PRO A CA 1
ATOM 667 C C . PRO A 1 98 ? 3.431 6.340 -21.114 1.00 48.94 98 PRO A C 1
ATOM 669 O O . PRO A 1 98 ? 3.106 5.995 -19.980 1.00 48.94 98 PRO A O 1
ATOM 672 N N . ALA A 1 99 ? 4.318 5.661 -21.845 1.00 51.62 99 ALA A N 1
ATOM 673 C CA . ALA A 1 99 ? 5.318 4.811 -21.247 1.00 51.62 99 ALA A CA 1
ATOM 674 C C . ALA A 1 99 ? 6.081 5.770 -20.344 1.00 51.62 99 ALA A C 1
ATOM 676 O O . ALA A 1 99 ? 6.859 6.594 -20.827 1.00 51.62 99 ALA A O 1
ATOM 677 N N . SER A 1 100 ? 5.711 5.762 -19.063 1.00 51.09 100 SER A N 1
ATOM 678 C CA . SER A 1 100 ? 6.184 6.695 -18.055 1.00 51.09 100 SER A CA 1
ATOM 679 C C . SER A 1 100 ? 7.645 6.357 -17.791 1.00 51.09 100 SER A C 1
ATOM 681 O O . SER A 1 100 ? 8.014 5.648 -16.858 1.00 51.09 100 SER A O 1
ATOM 683 N N . SER A 1 101 ? 8.504 6.772 -18.716 1.00 52.31 101 SER A N 1
ATOM 684 C CA . SER A 1 101 ? 9.935 6.571 -18.659 1.00 52.31 101 SER A CA 1
ATOM 685 C C . SER A 1 101 ? 10.503 7.591 -17.681 1.00 52.31 101 SER A C 1
ATOM 687 O O . SER A 1 101 ? 10.954 8.665 -18.069 1.00 52.31 101 SER A O 1
ATOM 689 N N . GLY A 1 102 ? 10.446 7.241 -16.397 1.00 53.62 102 GLY A N 1
ATOM 690 C CA . GLY A 1 102 ? 11.490 7.560 -15.428 1.00 53.62 102 GLY A CA 1
ATOM 691 C C . GLY A 1 102 ? 11.778 9.037 -15.151 1.00 53.62 102 GLY A C 1
ATOM 692 O O . GLY A 1 102 ? 12.946 9.394 -15.005 1.00 53.62 102 GLY A O 1
ATOM 693 N N . PHE A 1 103 ? 10.759 9.888 -15.007 1.00 41.59 103 PHE A N 1
ATOM 694 C CA . PHE A 1 103 ? 10.943 11.193 -14.362 1.00 41.59 103 PHE A CA 1
ATOM 695 C C . PHE A 1 103 ? 9.793 11.509 -13.401 1.00 41.59 103 PHE A C 1
ATOM 697 O O . PHE A 1 103 ? 8.838 12.204 -13.732 1.00 41.59 103 PHE A O 1
ATOM 704 N N . ILE A 1 104 ? 9.906 10.966 -12.188 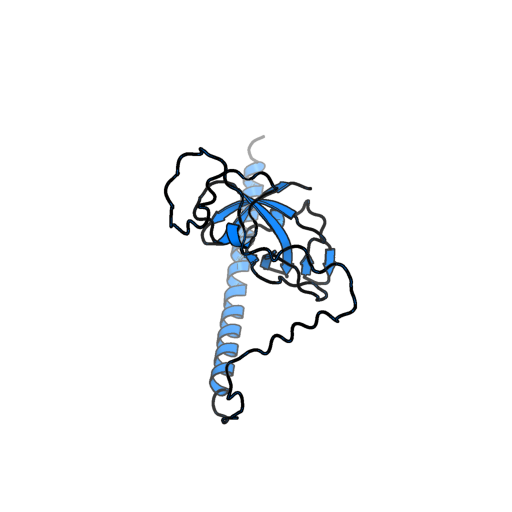1.00 54.09 104 ILE A N 1
ATOM 705 C CA . ILE A 1 104 ? 9.016 11.253 -11.062 1.00 54.09 104 ILE A CA 1
ATOM 706 C C . ILE A 1 104 ? 9.396 12.636 -10.513 1.00 54.09 104 ILE A C 1
ATOM 708 O O .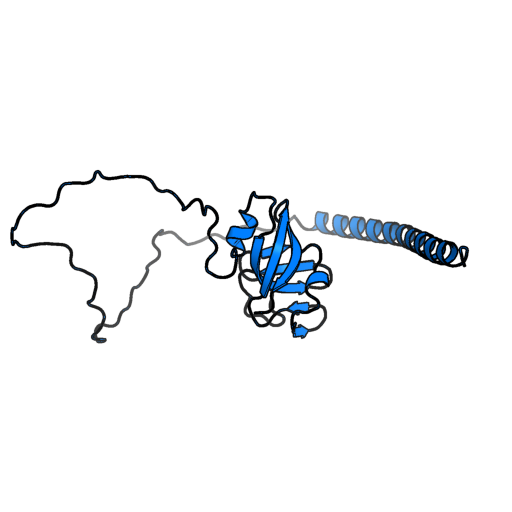 ILE A 1 104 ? 10.316 12.762 -9.706 1.00 54.09 104 ILE A O 1
ATOM 712 N N . VAL A 1 105 ? 8.702 13.685 -10.951 1.00 51.19 105 VAL A N 1
ATOM 713 C CA . VAL A 1 105 ? 8.724 15.006 -10.296 1.00 51.19 105 VAL A CA 1
ATOM 714 C C . VAL A 1 105 ? 7.330 15.305 -9.775 1.00 51.19 105 VAL A C 1
ATOM 716 O O . VAL A 1 105 ? 6.718 16.263 -10.207 1.00 51.19 105 VAL A O 1
ATOM 719 N N . ASP A 1 106 ? 6.819 14.434 -8.898 1.00 61.81 106 ASP A N 1
ATOM 720 C CA . ASP A 1 106 ? 5.768 14.771 -7.920 1.00 61.81 106 ASP A CA 1
ATOM 721 C C . ASP A 1 106 ? 5.518 13.628 -6.901 1.00 61.81 106 ASP A C 1
ATOM 723 O O . ASP A 1 106 ? 4.417 13.106 -6.738 1.00 61.81 106 ASP A O 1
ATOM 727 N N . GLY A 1 107 ? 6.564 13.192 -6.188 1.00 73.62 107 GLY A N 1
ATOM 728 C CA . GLY A 1 107 ? 6.366 12.479 -4.911 1.00 73.62 107 GLY A CA 1
ATOM 729 C C . GLY A 1 107 ? 6.110 10.961 -4.931 1.00 73.62 107 GLY A C 1
ATOM 730 O O . GLY A 1 107 ? 5.765 10.419 -3.881 1.00 73.62 107 GLY A O 1
ATOM 731 N N . GLY A 1 108 ? 6.335 10.269 -6.051 1.00 88.00 108 GLY A N 1
ATOM 732 C CA . GLY A 1 108 ? 6.290 8.798 -6.153 1.00 88.00 108 GLY A CA 1
ATOM 733 C C . GLY A 1 108 ? 5.244 8.284 -7.141 1.00 88.00 108 GLY A C 1
ATOM 734 O O . GLY A 1 108 ? 4.451 9.066 -7.647 1.00 88.00 108 GLY A O 1
ATOM 735 N N . LEU A 1 109 ? 5.282 6.980 -7.419 1.00 93.25 109 LEU A N 1
ATOM 736 C CA . LEU A 1 109 ? 4.247 6.243 -8.143 1.00 93.25 109 LEU A CA 1
ATOM 737 C C . LEU A 1 109 ? 2.984 6.150 -7.282 1.00 93.25 109 LEU A C 1
ATOM 739 O O . LEU A 1 109 ? 3.072 5.861 -6.082 1.00 93.25 109 LEU A O 1
ATOM 743 N N . ASP A 1 110 ? 1.819 6.336 -7.888 1.00 94.06 110 ASP A N 1
ATOM 744 C CA . ASP A 1 110 ? 0.549 6.014 -7.238 1.00 94.06 110 ASP A CA 1
ATOM 745 C C . ASP A 1 110 ? 0.323 4.487 -7.227 1.00 94.06 110 ASP A C 1
ATOM 747 O O . ASP A 1 110 ? 0.984 3.728 -7.938 1.00 94.06 110 ASP A O 1
ATOM 751 N N . ILE A 1 111 ? -0.614 3.993 -6.412 1.00 95.75 111 ILE A N 1
ATOM 752 C CA . ILE A 1 111 ? -0.787 2.542 -6.183 1.00 95.75 111 ILE A CA 1
ATOM 753 C C . ILE A 1 111 ? -1.112 1.767 -7.463 1.00 95.75 111 ILE A C 1
ATOM 755 O O . ILE A 1 111 ? -0.577 0.679 -7.678 1.00 95.75 111 ILE A O 1
ATOM 759 N N . SER A 1 112 ? -1.949 2.335 -8.330 1.00 95.19 112 SER A N 1
ATOM 760 C CA . SER A 1 112 ? -2.292 1.738 -9.622 1.00 95.19 112 SER A CA 1
ATOM 761 C C . SER A 1 112 ? -1.085 1.637 -10.570 1.00 95.19 112 SER A C 1
ATOM 763 O O . SER A 1 112 ? -0.967 0.667 -11.316 1.00 95.19 112 SER A O 1
ATOM 765 N N . GLU A 1 113 ? -0.153 2.590 -10.514 1.00 93.94 113 GLU A N 1
ATOM 766 C CA . GLU A 1 113 ? 1.094 2.544 -11.289 1.00 93.94 113 GLU A CA 1
ATOM 767 C C . GLU A 1 113 ? 2.092 1.559 -10.675 1.00 93.94 113 GLU A C 1
ATOM 769 O O . GLU A 1 113 ? 2.762 0.817 -11.389 1.00 93.94 113 GLU A O 1
ATOM 774 N N . ALA A 1 114 ? 2.151 1.513 -9.344 1.00 94.12 114 ALA A N 1
ATOM 775 C CA . ALA A 1 114 ? 3.008 0.619 -8.583 1.00 94.12 114 ALA A CA 1
ATOM 776 C C . ALA A 1 114 ? 2.716 -0.857 -8.907 1.00 94.12 114 ALA A C 1
ATOM 778 O O . ALA A 1 114 ? 3.637 -1.623 -9.166 1.00 94.12 114 ALA A O 1
ATOM 779 N N . ILE A 1 115 ? 1.448 -1.271 -8.973 1.00 94.75 115 ILE A N 1
ATOM 780 C CA . ILE A 1 115 ? 1.107 -2.663 -9.327 1.00 94.75 115 ILE A CA 1
ATOM 781 C C . ILE A 1 115 ? 1.366 -3.006 -10.802 1.00 94.75 115 ILE A C 1
ATOM 783 O O . ILE A 1 115 ? 1.503 -4.180 -11.137 1.00 94.75 115 ILE A O 1
ATOM 787 N N . ALA A 1 116 ? 1.417 -2.000 -11.679 1.00 93.88 116 ALA A N 1
ATOM 788 C CA . ALA A 1 116 ? 1.764 -2.156 -13.089 1.00 93.88 116 ALA A CA 1
ATOM 789 C C . ALA A 1 116 ? 3.282 -2.064 -13.326 1.00 93.88 116 ALA A C 1
ATOM 791 O O . ALA A 1 116 ? 3.742 -2.181 -14.461 1.00 93.88 116 ALA A O 1
ATOM 792 N N . TYR A 1 117 ? 4.062 -1.834 -12.267 1.00 92.75 117 TYR A N 1
ATOM 793 C CA . TYR A 1 117 ? 5.500 -1.674 -12.344 1.00 92.75 117 TYR A CA 1
ATOM 794 C C . TYR A 1 117 ? 6.200 -3.018 -12.563 1.00 92.75 117 TYR A C 1
ATOM 796 O O . TYR A 1 117 ? 6.133 -3.913 -11.724 1.00 92.75 117 TYR A O 1
ATOM 804 N N . GLU A 1 118 ? 6.919 -3.142 -13.678 1.00 91.06 118 GLU A N 1
ATOM 805 C CA . GLU A 1 118 ? 7.659 -4.362 -14.041 1.00 91.06 118 GLU A CA 1
ATOM 806 C C . GLU A 1 118 ? 9.172 -4.266 -13.757 1.00 91.06 118 GLU A C 1
ATOM 808 O O . GLU A 1 118 ? 9.935 -5.180 -14.079 1.00 91.06 118 GLU A O 1
ATOM 813 N N . GLY A 1 119 ? 9.633 -3.151 -13.183 1.00 90.50 119 GLY A N 1
ATOM 814 C CA . GLY A 1 119 ? 11.040 -2.940 -12.843 1.00 90.50 119 GLY A CA 1
ATOM 815 C C . GLY A 1 119 ? 11.448 -3.599 -11.523 1.00 90.50 119 GLY A C 1
ATOM 816 O O . GLY A 1 119 ? 10.619 -4.003 -10.714 1.00 90.50 119 GLY A O 1
ATOM 817 N N . THR A 1 120 ? 12.757 -3.679 -11.281 1.00 89.50 120 THR A N 1
ATOM 818 C CA . THR A 1 120 ? 13.326 -4.262 -10.046 1.00 89.50 120 THR A CA 1
ATOM 819 C C . THR A 1 120 ? 14.088 -3.247 -9.197 1.00 89.50 120 THR A C 1
ATOM 821 O O . THR A 1 120 ? 14.699 -3.613 -8.193 1.00 89.50 120 THR A O 1
ATOM 824 N N . GLU A 1 121 ? 14.140 -1.982 -9.612 1.00 93.06 121 GLU A N 1
ATOM 825 C CA . GLU A 1 121 ? 14.760 -0.926 -8.815 1.00 93.06 121 GLU A CA 1
ATOM 826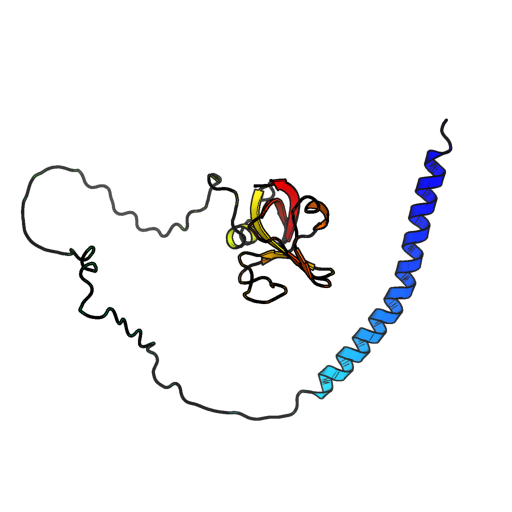 C C . GLU A 1 121 ? 13.878 -0.467 -7.646 1.00 93.06 121 GLU A C 1
ATOM 828 O O . GLU A 1 121 ? 12.699 -0.800 -7.532 1.00 93.06 121 GLU A O 1
ATOM 833 N N . VAL A 1 122 ? 14.492 0.289 -6.734 1.00 94.50 122 VAL A N 1
ATOM 834 C CA . VAL A 1 122 ? 13.773 0.954 -5.648 1.00 94.50 122 VAL A CA 1
ATOM 835 C C . VAL A 1 122 ? 13.013 2.143 -6.223 1.00 94.50 122 VAL A C 1
ATOM 837 O O . VAL A 1 122 ? 13.615 3.039 -6.818 1.00 94.50 122 VAL A O 1
ATOM 840 N N . VAL A 1 123 ? 11.707 2.168 -5.990 1.00 94.56 123 VAL A N 1
ATOM 841 C CA . VAL A 1 123 ? 10.792 3.233 -6.398 1.00 94.56 123 VAL A CA 1
ATOM 842 C C . VAL A 1 123 ? 10.138 3.867 -5.176 1.00 94.56 123 VAL A C 1
ATOM 844 O O . VAL A 1 123 ? 9.988 3.237 -4.129 1.00 94.56 123 VAL A O 1
ATOM 847 N N . ALA A 1 124 ? 9.762 5.138 -5.305 1.00 94.56 124 ALA A N 1
ATOM 848 C CA . ALA A 1 124 ? 8.877 5.789 -4.350 1.00 94.56 124 ALA A CA 1
ATOM 849 C C . ALA A 1 124 ? 7.434 5.423 -4.693 1.00 94.56 124 ALA A C 1
ATOM 851 O O . ALA A 1 124 ? 7.049 5.565 -5.847 1.00 94.56 124 ALA A O 1
ATOM 852 N N . VAL A 1 125 ? 6.655 4.987 -3.709 1.00 95.50 125 VAL A N 1
ATOM 853 C CA . VAL A 1 125 ? 5.231 4.666 -3.843 1.00 95.50 125 VAL A CA 1
ATOM 854 C C . VAL A 1 125 ? 4.452 5.473 -2.816 1.00 95.50 125 VAL A C 1
ATOM 856 O O . VAL A 1 125 ? 4.851 5.536 -1.651 1.00 95.50 125 VAL A O 1
ATOM 859 N N . ARG A 1 126 ? 3.350 6.092 -3.235 1.00 95.12 126 ARG A N 1
ATOM 860 C CA . ARG A 1 126 ? 2.497 6.924 -2.385 1.00 95.12 126 ARG A CA 1
ATOM 861 C C . ARG A 1 126 ? 1.117 6.292 -2.216 1.00 95.12 126 ARG A C 1
ATOM 863 O O . ARG A 1 126 ? 0.492 5.891 -3.190 1.00 95.12 126 ARG A O 1
ATOM 870 N N . GLY A 1 127 ? 0.624 6.240 -0.981 1.00 95.50 127 GLY A N 1
ATOM 871 C CA . GLY A 1 127 ? -0.727 5.755 -0.669 1.00 95.50 127 GLY A CA 1
ATOM 872 C C . GLY A 1 127 ? -1.071 5.887 0.811 1.00 95.50 127 GLY A C 1
ATOM 873 O O . GLY A 1 127 ? -0.271 6.395 1.592 1.00 95.50 127 GLY A O 1
ATOM 874 N N . PHE A 1 128 ? -2.253 5.431 1.211 1.00 96.69 128 PHE A N 1
ATOM 875 C CA . PHE A 1 128 ? -2.633 5.314 2.619 1.00 96.69 128 PHE A CA 1
ATOM 876 C C . PHE A 1 128 ? -2.180 3.973 3.172 1.00 96.69 128 PHE A C 1
ATOM 878 O O . PHE A 1 128 ? -2.432 2.939 2.561 1.00 96.69 128 PHE A O 1
ATOM 885 N N . PHE A 1 129 ? -1.538 3.960 4.333 1.00 97.38 129 PHE A N 1
ATOM 886 C CA . PHE A 1 129 ? -1.193 2.701 4.977 1.00 97.38 129 PHE A CA 1
ATOM 887 C C . PHE A 1 129 ? -2.382 2.186 5.783 1.00 97.38 129 PHE A C 1
ATOM 889 O O . PHE A 1 129 ? -2.971 2.944 6.552 1.00 97.38 129 PHE A O 1
ATOM 896 N N . VAL A 1 130 ? -2.708 0.904 5.627 1.00 97.62 130 VAL A N 1
ATOM 897 C CA . VAL A 1 130 ? -3.691 0.189 6.447 1.00 97.62 130 VAL A CA 1
ATOM 898 C C . VAL A 1 130 ? -3.106 -1.162 6.840 1.00 97.62 130 VAL A C 1
ATOM 900 O O . VAL A 1 130 ? -2.624 -1.914 5.995 1.00 97.62 130 VAL A O 1
ATOM 903 N N . SER A 1 131 ? -3.167 -1.483 8.126 1.00 97.06 131 SER A N 1
ATOM 904 C CA . SER A 1 131 ? -2.781 -2.772 8.691 1.00 97.06 131 SER A CA 1
ATOM 905 C C . SER A 1 131 ? -3.956 -3.356 9.462 1.00 97.06 131 SER A C 1
ATOM 907 O O . SER A 1 131 ? -4.538 -2.678 10.300 1.00 97.06 131 SER A O 1
ATOM 909 N N . GLU A 1 132 ? -4.305 -4.606 9.178 1.00 94.88 132 GLU A N 1
ATOM 910 C CA . GLU A 1 132 ? -5.400 -5.354 9.791 1.00 94.88 132 GLU A CA 1
ATOM 911 C C . GLU A 1 132 ? -4.867 -6.683 10.324 1.00 94.88 132 GLU A C 1
ATOM 913 O O . GLU A 1 132 ? -4.776 -7.681 9.598 1.00 94.88 132 GLU A O 1
ATOM 918 N N . GLY A 1 133 ? -4.480 -6.701 11.599 1.00 87.62 133 GLY A N 1
ATOM 919 C CA . GLY A 1 133 ? -3.897 -7.870 12.254 1.00 87.62 133 GLY A CA 1
ATOM 920 C C . GLY A 1 133 ? -2.634 -8.381 11.551 1.00 87.62 133 GLY A C 1
ATOM 921 O O . GLY A 1 133 ? -1.526 -7.953 11.856 1.00 87.62 133 GLY A O 1
ATOM 922 N N . THR A 1 134 ? -2.793 -9.336 10.631 1.00 85.94 134 THR A N 1
ATOM 923 C CA . THR A 1 134 ? -1.689 -9.999 9.912 1.00 85.94 134 THR A CA 1
ATOM 924 C C . THR A 1 134 ? -1.480 -9.506 8.483 1.00 85.94 134 THR A C 1
ATOM 926 O O . THR A 1 134 ? -0.574 -9.996 7.812 1.00 85.94 134 THR A O 1
ATOM 929 N N . ALA A 1 135 ? -2.335 -8.618 7.976 1.00 93.88 135 ALA A N 1
ATOM 930 C CA . ALA A 1 135 ? -2.252 -8.120 6.607 1.00 93.88 135 ALA A CA 1
ATOM 931 C C . ALA A 1 135 ? -2.014 -6.613 6.608 1.00 93.88 135 ALA A C 1
ATOM 933 O O . ALA A 1 135 ? -2.785 -5.870 7.201 1.00 93.88 135 ALA A O 1
ATOM 934 N N . ALA A 1 136 ? -0.982 -6.167 5.899 1.00 96.94 136 ALA A N 1
ATOM 935 C CA . ALA A 1 136 ? -0.699 -4.755 5.707 1.00 96.94 136 ALA A CA 1
ATOM 936 C C . ALA A 1 136 ? -0.739 -4.401 4.227 1.00 96.94 136 ALA A C 1
ATOM 938 O O . ALA A 1 136 ? -0.339 -5.191 3.365 1.00 96.94 136 ALA A O 1
ATOM 939 N N . ARG A 1 137 ? -1.266 -3.220 3.929 1.00 97.81 137 ARG A N 1
ATOM 940 C CA . ARG A 1 137 ? -1.501 -2.747 2.573 1.00 97.81 137 ARG A CA 1
ATOM 941 C C . ARG A 1 137 ? -1.223 -1.260 2.471 1.00 97.81 137 ARG A C 1
ATOM 943 O O . ARG A 1 137 ? -1.411 -0.506 3.426 1.00 97.81 137 ARG A O 1
ATOM 950 N N . LEU A 1 138 ? -0.826 -0.852 1.276 1.00 97.44 138 LEU A N 1
ATOM 951 C CA . LEU A 1 138 ? -0.841 0.536 0.859 1.00 97.44 138 LEU A CA 1
ATOM 952 C C . LEU A 1 138 ? -2.019 0.708 -0.111 1.00 97.44 138 LEU A C 1
ATOM 954 O O . LEU A 1 138 ? -2.074 0.057 -1.156 1.00 97.44 138 LEU A O 1
ATOM 958 N N . CYS A 1 139 ? -3.006 1.502 0.287 1.00 97.69 139 CYS A N 1
ATOM 959 C CA . CYS A 1 139 ? -4.264 1.712 -0.420 1.00 97.69 139 CYS A CA 1
ATOM 960 C C . CYS A 1 139 ? -4.214 3.004 -1.241 1.00 97.69 139 CYS A C 1
ATOM 962 O O . CYS A 1 139 ? -3.626 3.999 -0.812 1.00 97.69 139 CYS A O 1
ATOM 964 N N . GLU A 1 140 ? -4.885 3.014 -2.389 1.00 96.38 140 GLU A N 1
ATOM 965 C CA . GLU A 1 140 ? -5.076 4.229 -3.188 1.00 96.38 140 GLU A CA 1
ATOM 966 C C . GLU A 1 140 ? -5.976 5.233 -2.456 1.00 96.38 140 GLU A C 1
ATOM 968 O O . GLU A 1 140 ? -5.669 6.419 -2.387 1.00 96.38 140 GLU A O 1
ATOM 973 N N . ALA A 1 141 ? -7.051 4.739 -1.840 1.00 96.56 141 ALA A N 1
ATOM 974 C CA . ALA A 1 141 ? -7.969 5.528 -1.036 1.00 96.56 141 ALA A CA 1
ATOM 975 C C . ALA A 1 141 ? -8.358 4.787 0.251 1.00 96.56 141 ALA A C 1
ATOM 977 O O . ALA A 1 141 ? -8.183 3.573 0.376 1.00 96.56 141 ALA A O 1
ATOM 978 N N . LEU A 1 142 ? -8.931 5.522 1.203 1.00 96.88 142 LEU A N 1
ATOM 979 C CA . LEU A 1 142 ? -9.607 4.954 2.367 1.00 96.88 142 LEU A CA 1
ATOM 980 C C . LEU A 1 142 ? -11.120 4.956 2.133 1.00 96.88 142 LEU A C 1
ATOM 982 O O . LEU A 1 142 ? -11.683 5.943 1.661 1.00 96.88 142 LEU A O 1
ATOM 986 N N . ALA A 1 143 ? -11.783 3.853 2.467 1.00 95.62 143 ALA A N 1
ATOM 987 C CA . ALA A 1 143 ? -13.237 3.776 2.473 1.00 95.62 143 ALA A CA 1
ATOM 988 C C . ALA A 1 143 ? -13.827 4.625 3.612 1.00 95.62 143 ALA A C 1
ATOM 990 O O . ALA A 1 143 ? -13.220 4.765 4.675 1.00 95.62 143 ALA A O 1
ATOM 991 N N . GLU A 1 144 ? -15.047 5.135 3.422 1.00 92.38 144 GLU A N 1
ATOM 992 C CA . GLU A 1 144 ? -15.784 5.921 4.423 1.00 92.38 144 GLU A CA 1
ATOM 993 C C . GLU A 1 144 ? -16.370 5.028 5.545 1.00 92.38 144 GLU A C 1
ATOM 995 O O . GLU A 1 144 ? -17.580 4.973 5.769 1.00 92.38 144 GLU A O 1
ATOM 1000 N N . SER A 1 145 ? -15.506 4.286 6.245 1.00 93.06 145 SER A N 1
ATOM 1001 C CA . SER A 1 145 ? -15.830 3.403 7.375 1.00 93.06 145 SER A CA 1
ATOM 1002 C C . SER A 1 145 ? -14.944 3.687 8.594 1.00 93.06 145 SER A C 1
ATOM 1004 O O . SER A 1 145 ? -13.943 4.393 8.501 1.00 93.06 145 SER A O 1
ATOM 1006 N N . PHE A 1 146 ? -15.304 3.139 9.762 1.00 92.25 146 PHE A N 1
ATOM 1007 C CA . PHE A 1 146 ? -14.516 3.285 10.992 1.00 92.25 146 PHE A CA 1
ATOM 1008 C C . PHE A 1 146 ? -14.407 1.942 11.753 1.00 92.25 146 PHE A C 1
ATOM 1010 O O . PHE A 1 146 ? -15.383 1.558 12.404 1.00 92.25 146 PHE A O 1
ATOM 1017 N N . PRO A 1 147 ? -13.262 1.222 11.696 1.00 93.56 147 PRO A N 1
ATOM 1018 C CA . PRO A 1 147 ? -11.996 1.612 11.062 1.00 93.56 147 PRO A CA 1
ATOM 1019 C C . PRO A 1 147 ? -12.114 1.772 9.539 1.00 93.56 147 PRO A C 1
ATOM 1021 O O . PRO A 1 147 ? -12.949 1.097 8.921 1.00 93.56 147 PRO A O 1
ATOM 1024 N N . PRO A 1 148 ? -11.309 2.649 8.920 1.00 95.44 148 PRO A N 1
ATOM 1025 C CA . PRO A 1 148 ? -11.240 2.725 7.473 1.00 95.44 148 PRO A CA 1
ATOM 1026 C C . PRO A 1 148 ? -10.628 1.440 6.915 1.00 95.44 148 PRO A C 1
ATOM 1028 O O . PRO A 1 148 ? -9.735 0.832 7.501 1.00 95.44 148 PRO A O 1
ATOM 1031 N N . GLN A 1 149 ? -11.147 1.032 5.769 1.00 94.62 149 GLN A N 1
ATOM 1032 C CA . GLN A 1 149 ? -10.669 -0.100 4.981 1.00 94.62 149 GLN A CA 1
ATOM 1033 C C . GLN A 1 149 ? -10.027 0.438 3.698 1.00 94.62 149 GLN A C 1
ATOM 1035 O O . GLN A 1 149 ? -10.305 1.578 3.317 1.00 94.62 149 GLN A O 1
ATOM 1040 N N . CYS A 1 150 ? -9.208 -0.355 2.997 1.00 96.56 150 CYS A N 1
ATOM 1041 C CA . CYS A 1 150 ? -8.741 0.061 1.671 1.00 96.56 150 CYS A CA 1
ATOM 1042 C C . CYS A 1 150 ? -9.940 0.279 0.731 1.00 96.56 150 CYS A C 1
ATOM 1044 O O . CYS A 1 150 ? -10.758 -0.621 0.527 1.00 96.56 150 CYS A O 1
ATOM 1046 N N . GLY A 1 151 ? -10.012 1.461 0.127 1.00 94.56 151 GLY A N 1
ATOM 1047 C CA . GLY A 1 151 ? -10.861 1.761 -1.018 1.00 94.56 151 GLY A CA 1
ATOM 1048 C C . GLY A 1 151 ? -10.044 1.727 -2.310 1.00 94.56 151 GLY A C 1
ATOM 1049 O O . GLY A 1 151 ? -8.909 2.198 -2.345 1.00 94.56 151 GLY A O 1
ATOM 1050 N N . GLY A 1 152 ? -10.627 1.187 -3.382 1.00 94.00 152 GLY A N 1
ATOM 1051 C CA . GLY A 1 152 ? -9.970 1.123 -4.689 1.00 94.00 152 GLY A CA 1
ATOM 1052 C C . GLY A 1 152 ? -8.850 0.081 -4.759 1.00 94.00 152 GLY A C 1
ATOM 1053 O O . GLY A 1 152 ? -8.979 -1.019 -4.216 1.00 94.00 152 GLY A O 1
ATOM 1054 N N . VAL A 1 153 ? -7.776 0.413 -5.479 1.00 96.19 153 VAL A N 1
ATOM 1055 C CA . VAL A 1 153 ? -6.616 -0.466 -5.671 1.00 96.19 153 VAL A CA 1
ATOM 1056 C C . VAL A 1 153 ? -5.736 -0.455 -4.417 1.00 96.19 153 VAL A C 1
ATOM 1058 O O . VAL A 1 153 ? -5.607 0.554 -3.725 1.00 96.19 153 VAL A O 1
ATOM 1061 N N . SER A 1 154 ? -5.129 -1.598 -4.100 1.00 97.06 154 SER A N 1
ATOM 1062 C CA . SER A 1 154 ? -4.212 -1.737 -2.966 1.00 97.06 154 SER A CA 1
ATOM 1063 C C . SER A 1 154 ? -3.046 -2.647 -3.322 1.00 97.06 154 SER A C 1
ATOM 1065 O O . SER A 1 154 ? -3.263 -3.659 -3.991 1.00 97.06 154 SER A O 1
ATOM 1067 N N . VAL A 1 155 ? -1.864 -2.357 -2.789 1.00 97.44 155 VAL A N 1
ATOM 1068 C CA . VAL A 1 155 ? -0.683 -3.229 -2.858 1.00 97.44 155 VAL A CA 1
ATOM 1069 C C . VAL A 1 155 ? -0.388 -3.812 -1.476 1.00 97.44 155 VAL A C 1
ATOM 1071 O O . VAL A 1 155 ? -0.537 -3.127 -0.463 1.00 97.44 155 VAL A O 1
ATOM 1074 N N . VAL A 1 156 ? -0.008 -5.088 -1.414 1.00 97.56 156 VAL A N 1
ATOM 1075 C CA . VAL A 1 156 ? 0.366 -5.750 -0.154 1.00 97.56 156 VAL A CA 1
ATOM 1076 C C . VAL A 1 156 ? 1.743 -5.265 0.284 1.00 97.56 156 VAL A C 1
ATOM 1078 O O . VAL A 1 156 ? 2.653 -5.177 -0.536 1.00 97.56 156 VAL A O 1
ATOM 1081 N N . VAL A 1 157 ? 1.900 -4.976 1.574 1.00 97.62 157 VAL A N 1
ATOM 1082 C CA . VAL A 1 157 ? 3.186 -4.633 2.189 1.00 97.62 157 VAL A CA 1
ATOM 1083 C C . VAL A 1 157 ? 3.708 -5.855 2.936 1.00 97.62 157 VAL A C 1
ATOM 1085 O O . VAL A 1 157 ? 3.071 -6.327 3.878 1.00 97.62 157 VAL A O 1
ATOM 1088 N N . THR A 1 158 ? 4.862 -6.373 2.523 1.00 97.38 158 THR A N 1
ATOM 1089 C CA . THR A 1 158 ? 5.410 -7.643 3.042 1.00 97.38 158 THR A CA 1
ATOM 1090 C C . THR A 1 158 ? 6.140 -7.494 4.377 1.00 97.38 158 THR A C 1
ATOM 1092 O O . THR A 1 158 ? 6.261 -8.464 5.122 1.00 97.38 158 THR A O 1
ATOM 1095 N N . ASN A 1 159 ? 6.608 -6.285 4.688 1.00 96.38 159 ASN A N 1
ATOM 1096 C CA . ASN A 1 159 ? 7.378 -5.953 5.886 1.00 96.38 159 ASN A CA 1
ATOM 1097 C C . ASN A 1 159 ? 6.848 -4.671 6.571 1.00 96.38 159 ASN A C 1
ATOM 1099 O O . ASN A 1 159 ? 7.526 -3.637 6.591 1.00 96.38 159 ASN A O 1
ATOM 1103 N N . PRO A 1 160 ? 5.613 -4.689 7.110 1.00 94.31 160 PRO A N 1
ATOM 1104 C CA . PRO A 1 160 ? 4.964 -3.501 7.675 1.00 94.31 160 PRO A CA 1
ATOM 1105 C C . PRO A 1 160 ? 5.708 -2.867 8.852 1.00 94.31 160 PRO A C 1
ATOM 1107 O O . PRO A 1 160 ? 5.546 -1.677 9.114 1.00 94.31 160 PRO A O 1
ATOM 1110 N N . GLU A 1 161 ? 6.561 -3.618 9.542 1.00 93.38 161 GLU A N 1
ATOM 1111 C CA . GLU A 1 161 ? 7.414 -3.109 10.614 1.00 93.38 161 GLU A CA 1
ATOM 1112 C C . GLU A 1 161 ? 8.384 -2.010 10.151 1.00 93.38 161 GLU A C 1
ATOM 1114 O O . GLU A 1 161 ? 8.818 -1.203 10.969 1.00 93.38 161 GLU A O 1
ATOM 1119 N N . ALA A 1 162 ? 8.682 -1.918 8.849 1.00 92.81 162 ALA A N 1
ATOM 1120 C CA . ALA A 1 162 ? 9.490 -0.840 8.271 1.00 92.81 162 ALA A CA 1
ATOM 1121 C C . ALA A 1 162 ? 8.784 0.535 8.274 1.00 92.81 162 ALA A C 1
ATOM 1123 O O . ALA A 1 162 ? 9.396 1.556 7.944 1.00 92.81 162 ALA A O 1
ATOM 1124 N N . LEU A 1 163 ? 7.497 0.570 8.637 1.00 91.25 163 LEU A N 1
ATOM 1125 C CA . LEU A 1 163 ? 6.679 1.778 8.753 1.00 91.25 163 LEU A CA 1
ATOM 1126 C C . LEU A 1 163 ? 6.421 2.185 10.209 1.00 91.25 163 LEU A C 1
ATOM 1128 O O . LEU A 1 163 ? 5.558 3.018 10.462 1.00 91.25 163 LEU A O 1
ATOM 1132 N N . SER A 1 164 ? 7.191 1.661 11.169 1.00 88.75 164 SER A N 1
ATOM 1133 C CA . SER A 1 164 ? 7.042 1.985 12.597 1.00 88.75 164 SER A CA 1
ATOM 1134 C C . SER A 1 164 ? 7.212 3.469 12.943 1.00 88.75 164 SER A C 1
ATOM 1136 O O . SER A 1 164 ? 6.763 3.899 14.001 1.00 88.75 164 SER A O 1
ATOM 1138 N N . ASP A 1 165 ? 7.876 4.239 12.078 1.00 89.69 165 ASP A N 1
ATOM 1139 C CA . ASP A 1 165 ? 8.108 5.678 12.266 1.00 89.69 165 ASP A CA 1
ATOM 1140 C C . ASP A 1 165 ? 6.946 6.547 11.750 1.00 89.69 165 ASP A C 1
ATOM 1142 O O . ASP A 1 165 ? 6.911 7.756 11.991 1.00 89.69 165 ASP A O 1
ATOM 1146 N N . VAL A 1 166 ? 5.986 5.948 11.039 1.00 91.44 166 VAL A N 1
ATOM 1147 C CA . VAL A 1 166 ? 4.784 6.629 10.553 1.00 91.44 166 VAL A CA 1
ATOM 1148 C C . VAL A 1 166 ? 3.798 6.803 11.706 1.00 91.44 166 VAL A C 1
ATOM 1150 O O . VAL A 1 166 ? 3.563 5.891 12.496 1.00 91.44 166 VAL A O 1
ATOM 1153 N N . LEU A 1 167 ? 3.168 7.977 11.786 1.00 93.38 167 LEU A N 1
ATOM 1154 C CA . LEU A 1 167 ? 2.069 8.209 12.720 1.00 93.38 167 LEU A CA 1
ATOM 1155 C C . LEU A 1 167 ? 0.815 7.467 12.244 1.00 93.38 167 LEU A C 1
ATOM 1157 O O . LEU A 1 167 ? 0.218 7.833 11.230 1.00 93.38 167 LEU A O 1
ATOM 1161 N N . LEU A 1 168 ? 0.425 6.435 12.992 1.00 94.56 168 LEU A N 1
ATOM 1162 C CA . LEU A 1 168 ? -0.766 5.633 12.727 1.00 94.56 168 LEU A CA 1
ATOM 1163 C C . LEU A 1 168 ? -1.826 5.855 13.807 1.00 94.56 168 LEU A C 1
ATOM 1165 O O . LEU A 1 168 ? -1.516 5.953 14.997 1.00 94.56 168 LEU A O 1
ATOM 1169 N N . ILE A 1 169 ? -3.084 5.903 13.382 1.00 96.06 169 ILE A N 1
ATOM 1170 C CA . ILE A 1 169 ? -4.245 5.771 14.259 1.00 96.06 169 ILE A CA 1
ATOM 1171 C C . ILE A 1 169 ? -4.556 4.289 14.413 1.00 96.06 169 ILE A C 1
ATOM 1173 O O . ILE A 1 169 ? -4.442 3.532 13.457 1.00 96.06 169 ILE A O 1
ATOM 1177 N N . GLU A 1 170 ? -4.982 3.890 15.608 1.00 96.06 170 GLU A N 1
ATOM 1178 C CA . GLU A 1 170 ? -5.343 2.515 15.935 1.00 96.06 170 GLU A CA 1
ATOM 1179 C C . GLU A 1 170 ? -6.798 2.418 16.414 1.00 96.06 170 GLU A C 1
ATOM 1181 O O . GLU A 1 170 ? -7.275 3.244 17.200 1.00 96.06 170 GLU A O 1
ATOM 1186 N N . GLN A 1 171 ? -7.495 1.369 15.977 1.00 96.06 171 GLN A N 1
ATOM 1187 C CA . GLN A 1 171 ? -8.759 0.926 16.552 1.00 96.06 171 GLN A CA 1
ATOM 1188 C C . GLN A 1 171 ? -8.844 -0.606 16.502 1.00 96.06 171 GLN A C 1
ATOM 1190 O O . GLN A 1 171 ? -8.979 -1.201 15.435 1.00 96.06 171 GLN A O 1
ATOM 1195 N N . GLY A 1 172 ? -8.807 -1.243 17.676 1.00 94.62 172 GLY A N 1
ATOM 1196 C CA . GLY A 1 172 ? -8.787 -2.704 17.767 1.00 94.62 172 GLY A CA 1
ATOM 1197 C C . GLY A 1 172 ? -7.509 -3.263 17.145 1.00 94.62 172 GLY A C 1
ATOM 1198 O O . GLY A 1 172 ? -6.420 -2.841 17.514 1.00 94.62 172 GLY A O 1
ATOM 1199 N N . ASP A 1 173 ? -7.656 -4.182 16.193 1.00 93.81 173 ASP A N 1
ATOM 1200 C CA . ASP A 1 173 ? -6.542 -4.788 15.452 1.00 93.81 173 ASP A CA 1
ATOM 1201 C C . ASP A 1 173 ? -6.211 -4.043 14.141 1.00 93.81 173 ASP A C 1
ATOM 1203 O O . ASP A 1 173 ? -5.399 -4.524 13.346 1.00 93.81 173 ASP A O 1
ATOM 1207 N N . THR A 1 174 ? -6.855 -2.895 13.889 1.00 95.94 174 THR A N 1
ATOM 1208 C CA . THR A 1 174 ? -6.667 -2.100 12.670 1.00 95.94 174 THR A CA 1
ATOM 1209 C C . THR A 1 174 ? -5.881 -0.826 12.961 1.00 95.94 174 THR A C 1
ATOM 1211 O O . THR A 1 174 ? -6.252 -0.045 13.840 1.00 95.94 174 THR A O 1
ATOM 1214 N N . GLN A 1 175 ? -4.829 -0.582 12.182 1.00 97.00 175 GLN A N 1
ATOM 1215 C CA . GLN A 1 175 ? -4.031 0.642 12.200 1.00 97.00 175 GLN A CA 1
ATOM 1216 C C . GLN A 1 175 ? -4.028 1.296 10.819 1.00 97.00 175 GLN A C 1
ATOM 1218 O O . GLN A 1 175 ? -3.969 0.592 9.813 1.00 97.00 175 GLN A O 1
ATOM 1223 N N . TRP A 1 176 ? -4.068 2.625 10.742 1.00 97.44 176 TRP A N 1
ATOM 1224 C CA . TRP A 1 176 ? -4.025 3.337 9.462 1.00 97.44 176 TRP A CA 1
ATOM 1225 C C . TRP A 1 176 ? -3.387 4.722 9.562 1.00 97.44 176 TRP A C 1
ATOM 1227 O O . TRP A 1 176 ? -3.351 5.325 10.634 1.00 97.44 176 TRP A O 1
ATOM 1237 N N . SER A 1 177 ? -2.898 5.245 8.438 1.00 96.44 177 SER A N 1
ATOM 1238 C CA . SER A 1 177 ? -2.412 6.626 8.345 1.00 96.44 177 SER A CA 1
ATOM 1239 C C . SER A 1 177 ? -3.559 7.610 8.069 1.00 96.44 177 SER A C 1
ATOM 1241 O O . SER A 1 177 ? -4.462 7.316 7.290 1.00 96.44 177 SER A O 1
ATOM 1243 N N . GLU A 1 178 ? -3.533 8.805 8.675 1.00 93.00 178 GLU A N 1
ATOM 1244 C CA . GLU A 1 178 ? -4.519 9.869 8.370 1.00 93.00 178 GLU A CA 1
ATOM 1245 C C . GLU A 1 178 ? -4.312 10.496 6.989 1.00 93.00 178 GLU A C 1
ATOM 1247 O O . GLU A 1 178 ? -5.255 10.981 6.367 1.00 93.00 178 GLU A O 1
ATOM 1252 N N . GLY A 1 179 ? -3.064 10.506 6.524 1.00 92.88 179 GLY A N 1
ATOM 1253 C CA . GLY A 1 179 ? -2.665 11.060 5.240 1.00 92.88 179 GLY A CA 1
ATOM 1254 C C . GLY A 1 179 ? -1.931 10.042 4.381 1.00 92.88 179 GLY A C 1
ATOM 1255 O O . GLY A 1 179 ? -1.655 8.913 4.801 1.00 92.88 179 GLY A O 1
ATOM 1256 N N . TYR A 1 180 ? -1.588 10.483 3.175 1.00 93.31 180 TYR A N 1
ATOM 1257 C CA . TYR A 1 180 ? -0.691 9.747 2.300 1.00 93.31 180 TYR A CA 1
ATOM 1258 C C . TYR A 1 180 ? 0.686 9.598 2.943 1.00 93.31 180 TYR A C 1
ATOM 1260 O O . TYR A 1 180 ? 1.235 10.546 3.505 1.00 93.31 180 TYR A O 1
ATOM 1268 N N . VAL A 1 181 ? 1.254 8.409 2.801 1.00 94.19 181 VAL A N 1
ATOM 1269 C CA . VAL A 1 181 ? 2.645 8.115 3.120 1.00 94.19 181 VAL A CA 1
ATOM 1270 C C . VAL A 1 181 ? 3.389 7.834 1.825 1.00 94.19 181 VAL A C 1
ATOM 1272 O O . VAL A 1 181 ? 2.853 7.180 0.928 1.00 94.19 181 VAL A O 1
ATOM 1275 N N . THR A 1 182 ? 4.625 8.317 1.733 1.00 94.31 182 THR A N 1
ATOM 1276 C CA . THR A 1 182 ? 5.534 7.966 0.642 1.00 94.31 182 THR A CA 1
ATOM 1277 C C . THR A 1 182 ? 6.579 6.997 1.170 1.00 94.31 182 THR A C 1
ATOM 1279 O O . THR A 1 182 ? 7.310 7.284 2.122 1.00 94.31 182 THR A O 1
ATOM 1282 N N . VAL A 1 183 ? 6.662 5.831 0.541 1.00 94.81 183 VAL A N 1
ATOM 1283 C CA . VAL A 1 183 ? 7.586 4.764 0.917 1.00 94.81 183 VAL A CA 1
ATOM 1284 C C . VAL A 1 183 ? 8.530 4.475 -0.236 1.00 94.81 183 VAL A C 1
ATOM 1286 O O . VAL A 1 183 ? 8.127 4.457 -1.392 1.00 94.81 183 VAL A O 1
ATOM 1289 N N . LEU A 1 184 ? 9.802 4.265 0.073 1.00 95.31 184 LEU A N 1
ATOM 1290 C CA . LEU A 1 184 ? 10.793 3.775 -0.873 1.00 95.31 184 LEU A CA 1
ATOM 1291 C C . LEU A 1 184 ? 10.867 2.263 -0.721 1.00 95.31 184 LEU A C 1
ATOM 1293 O O . LEU A 1 184 ? 11.110 1.766 0.381 1.00 95.31 184 LEU A O 1
ATOM 1297 N N . GLY A 1 185 ? 10.672 1.532 -1.808 1.00 95.69 185 GLY A N 1
ATOM 1298 C CA . GLY A 1 185 ? 10.668 0.077 -1.780 1.00 95.69 185 GLY A CA 1
ATOM 1299 C C . GLY A 1 185 ? 10.820 -0.541 -3.157 1.00 95.69 185 GLY A C 1
ATOM 1300 O O . GLY A 1 185 ? 10.904 0.158 -4.163 1.00 95.69 185 GLY A O 1
ATOM 1301 N N . THR A 1 186 ? 10.868 -1.865 -3.191 1.00 96.44 186 THR A N 1
ATOM 1302 C CA . THR A 1 186 ? 10.871 -2.638 -4.435 1.00 96.44 186 THR A CA 1
ATOM 1303 C C . THR A 1 186 ? 9.548 -3.370 -4.560 1.00 96.44 186 THR A C 1
ATOM 1305 O O . THR A 1 186 ? 9.016 -3.867 -3.564 1.00 96.44 186 THR A O 1
ATOM 1308 N N . ILE A 1 187 ? 9.037 -3.434 -5.785 1.00 96.12 187 ILE A N 1
ATOM 1309 C CA . ILE A 1 187 ? 7.806 -4.142 -6.116 1.00 96.12 187 ILE A CA 1
ATOM 1310 C C . ILE A 1 187 ? 8.191 -5.421 -6.847 1.00 96.12 187 ILE A C 1
ATOM 1312 O O . ILE A 1 187 ? 8.899 -5.372 -7.849 1.00 96.12 187 ILE A O 1
ATOM 1316 N N . VAL A 1 188 ? 7.768 -6.565 -6.319 1.00 94.00 188 VAL A N 1
ATOM 1317 C CA . VAL A 1 188 ? 8.028 -7.885 -6.904 1.00 94.00 188 VAL A CA 1
ATOM 1318 C C . VAL A 1 188 ? 6.733 -8.678 -6.838 1.00 94.00 188 VAL A C 1
ATOM 1320 O O . VAL A 1 188 ? 6.117 -8.744 -5.781 1.00 94.00 188 VAL A O 1
ATOM 1323 N N . ASP A 1 189 ? 6.294 -9.235 -7.969 1.00 91.00 189 ASP A N 1
ATOM 1324 C CA . ASP A 1 189 ? 5.056 -10.025 -8.067 1.00 91.00 189 ASP A CA 1
ATOM 1325 C C . ASP A 1 189 ? 3.797 -9.294 -7.539 1.00 91.00 189 ASP A C 1
ATOM 1327 O O . ASP A 1 189 ? 2.861 -9.910 -7.033 1.00 91.00 189 ASP A O 1
ATOM 1331 N N . GLY A 1 190 ? 3.762 -7.959 -7.661 1.00 90.88 190 GLY A N 1
ATOM 1332 C CA . GLY A 1 190 ? 2.657 -7.131 -7.163 1.00 90.88 190 GLY A CA 1
ATOM 1333 C C . GLY A 1 190 ? 2.645 -6.940 -5.642 1.00 90.88 190 GLY A C 1
ATOM 1334 O O . GLY A 1 190 ? 1.645 -6.477 -5.094 1.00 90.88 190 GLY A O 1
ATOM 1335 N N . GLU A 1 191 ? 3.737 -7.276 -4.955 1.00 95.94 191 GLU A N 1
ATOM 1336 C CA . GLU A 1 191 ? 3.936 -7.041 -3.527 1.00 95.94 191 GLU A CA 1
ATOM 1337 C C . GLU A 1 191 ? 5.039 -6.001 -3.298 1.00 95.94 191 GLU A C 1
ATOM 1339 O O . GLU A 1 191 ? 6.072 -5.998 -3.970 1.00 95.94 191 GLU A O 1
ATOM 1344 N N . LEU A 1 192 ? 4.832 -5.114 -2.326 1.00 96.81 192 LEU A N 1
ATOM 1345 C CA . LEU A 1 192 ? 5.755 -4.044 -1.972 1.00 96.81 192 LEU A CA 1
ATOM 1346 C C . LEU A 1 192 ? 6.590 -4.438 -0.752 1.00 96.81 192 LEU A C 1
ATOM 1348 O O . LEU A 1 192 ? 6.060 -4.669 0.336 1.00 96.81 192 LEU A O 1
ATOM 1352 N N . THR A 1 193 ? 7.911 -4.436 -0.922 1.00 97.25 193 THR A N 1
ATOM 1353 C CA . THR A 1 193 ? 8.871 -4.528 0.185 1.00 97.25 193 THR A CA 1
ATOM 1354 C C . THR A 1 193 ? 9.466 -3.149 0.450 1.00 97.25 193 THR A C 1
ATOM 1356 O O . THR A 1 193 ? 10.175 -2.595 -0.393 1.00 97.25 193 THR A O 1
ATOM 1359 N N . VAL A 1 194 ? 9.183 -2.583 1.621 1.00 96.25 194 VAL A N 1
ATOM 1360 C CA . VAL A 1 194 ? 9.615 -1.240 2.028 1.00 96.25 194 VAL A CA 1
ATOM 1361 C C . VAL A 1 194 ? 11.082 -1.270 2.458 1.00 96.25 194 VAL A C 1
ATOM 1363 O O . VAL A 1 194 ? 11.464 -2.010 3.360 1.00 96.25 194 VAL A O 1
ATOM 1366 N N . ALA A 1 195 ? 11.910 -0.438 1.835 1.00 94.00 195 ALA A N 1
ATOM 1367 C CA . ALA A 1 195 ? 13.303 -0.225 2.218 1.00 94.00 195 ALA A CA 1
ATOM 1368 C C . ALA A 1 195 ? 13.443 0.908 3.247 1.00 94.00 195 ALA A C 1
ATOM 1370 O O . ALA A 1 195 ? 14.233 0.809 4.184 1.00 94.00 195 ALA A O 1
ATOM 1371 N N . SER A 1 196 ? 12.677 1.986 3.074 1.00 89.75 196 SER A N 1
ATOM 1372 C CA . SER A 1 196 ? 12.620 3.120 4.002 1.00 89.75 196 SER A CA 1
ATOM 1373 C C . SER A 1 196 ? 11.370 3.952 3.741 1.00 89.75 196 SER A C 1
ATOM 1375 O O . SER A 1 196 ? 10.903 4.014 2.608 1.00 89.75 196 SER A O 1
ATOM 1377 N N . ASN A 1 197 ? 10.860 4.654 4.745 1.00 83.31 197 ASN A N 1
ATOM 1378 C CA . ASN A 1 197 ? 9.803 5.645 4.555 1.00 83.31 197 ASN A CA 1
ATOM 1379 C C . ASN A 1 197 ? 10.391 7.061 4.446 1.00 83.31 197 ASN A C 1
ATOM 1381 O O . ASN A 1 197 ? 11.470 7.336 4.974 1.00 83.31 197 ASN A O 1
ATOM 1385 N N . VAL A 1 198 ? 9.699 7.945 3.728 1.00 76.19 198 VAL A N 1
ATOM 1386 C CA . VAL A 1 198 ? 10.006 9.377 3.697 1.00 76.19 198 VAL A CA 1
ATOM 1387 C C . VAL A 1 198 ? 8.840 10.075 4.374 1.00 76.19 198 VAL A C 1
ATOM 1389 O O . VAL A 1 198 ? 7.741 10.135 3.827 1.00 76.19 198 VAL A O 1
ATOM 1392 N N . SER A 1 199 ? 9.062 10.552 5.595 1.00 60.00 199 SER A N 1
ATOM 1393 C CA . SER A 1 199 ? 8.079 11.368 6.302 1.00 60.00 199 SER A CA 1
ATOM 1394 C C . SER A 1 199 ? 7.902 12.679 5.526 1.00 60.00 199 SER A C 1
ATOM 1396 O O . SER A 1 199 ? 8.870 13.427 5.368 1.00 60.00 199 SER A O 1
ATOM 1398 N N . GLY A 1 200 ? 6.703 12.903 4.985 1.00 49.16 200 GLY A N 1
ATOM 1399 C CA . GLY A 1 200 ? 6.298 14.181 4.390 1.00 49.16 200 GLY A CA 1
ATOM 1400 C C . GLY A 1 200 ? 6.024 15.246 5.441 1.00 49.16 200 GLY A C 1
ATOM 1401 O O . GLY A 1 200 ? 5.648 14.869 6.575 1.00 49.16 200 GLY A O 1
#

Secondary structure (DSSP, 8-state):
--SHHHHHHHHHHHHHHHHHHHHHHHHHHHHHHHHHHHTTS-----------------------TT-S---SS-------------PPPPP----------S---SSSEEHHHHHT----S-EEEEEEEEEETTEEEEEEEE-SSSS--EEEEEEEES-GGGGTTS-EEEETTEEEESS-EEEEEEEETTEEEEEEEE--

Foldseek 3Di:
DPPPVVVVVVVVVVVVPVVVVVVVVVVVVVVVVVVVVVVVPPDDDDDDDDDDPDPDDPPPPDPDPPDPDPPDDDDDDDDDDDDDDDDDDDDDDDPPPPPVPDDPPPFWDELVVLLVDPDFAWTKYKAKWKFAQPWIWGANDWDPDVVTDHDDHIATEPCCVLCVVADWDDDDRMIIHPGMWIFTFGADPRHTYGPHTDDD